Protein AF-A0A8G2EWI9-F1 (afdb_monomer_lite)

Secondary structure (DSSP, 8-state):
---HHHHTSSSPPP-SHHHHHHHHHHHHHHHHHS-EEEEE-TTHHHHHHHTSS-SS--S-B-TTTSBEEEEEEEE-TTS-EEEEEEEEEEE-TTS-HHHHHHHTT-B-TTS-EEEE-HHHHHHHTT--SEEEEEPPPEE--HHHH-TTS-SHHHHHHHHHHHHHHHHHHHHH---SEEEEEEEHHHHHHHHHHH--SEEEEEEEEE-TT-SSPEEEEEEEE-HHHHHHHHHHHH-

Sequence (235 aa):
MTSRLYSQADGEEPRGIEARFLEHIEREGLREFGVVPSLTNDRQRLKELHGGSPGFPGWLPTAEGGAAGFWVDWRDDSGRTRATGGALLYSTAPADLCEFVNDAHGMDAAGHEIRLEGDAAREAARIRGPVVFSGNLAVFDPADRGKDGSGLSKWLLPITPLMNKALANGLWGEPAAYVTILRDVQVDHLQPHYRLPTLAAGVRWQVPGQQDPVLGHLGVQSPDHLRQALTAALC

pLDDT: mean 79.37, std 14.1, range [32.66, 95.62]

Structure (mmCIF, N/CA/C/O backbone):
data_AF-A0A8G2EWI9-F1
#
_entry.id   AF-A0A8G2EWI9-F1
#
loop_
_atom_site.group_PDB
_atom_site.id
_atom_site.type_symbol
_atom_site.label_atom_id
_atom_site.label_alt_id
_atom_site.label_comp_id
_atom_site.label_asym_id
_atom_site.label_entity_id
_atom_site.label_seq_id
_atom_site.pdbx_PDB_ins_code
_atom_site.Cartn_x
_atom_site.Cartn_y
_atom_site.Cartn_z
_atom_site.occupancy
_atom_site.B_iso_or_equiv
_atom_site.auth_seq_id
_atom_site.auth_comp_id
_atom_site.auth_asym_id
_atom_site.auth_atom_id
_atom_site.pdbx_PDB_model_num
ATOM 1 N N . MET A 1 1 ? -15.154 -12.085 15.786 1.00 50.00 1 MET A N 1
ATOM 2 C CA . MET A 1 1 ? -16.226 -11.196 15.279 1.00 50.00 1 MET A CA 1
ATOM 3 C C . MET A 1 1 ? -15.743 -10.817 13.906 1.00 50.00 1 MET A C 1
ATOM 5 O O . MET A 1 1 ? -14.675 -10.236 13.874 1.00 50.00 1 MET A O 1
ATOM 9 N N . THR A 1 2 ? -16.451 -11.165 12.833 1.00 59.31 2 THR A N 1
ATOM 10 C CA . THR A 1 2 ? -15.980 -10.938 11.457 1.00 59.31 2 THR A CA 1
ATOM 11 C C . THR A 1 2 ? -15.539 -9.485 11.244 1.00 59.31 2 THR A C 1
ATOM 13 O O . THR A 1 2 ? -16.246 -8.568 11.670 1.00 59.31 2 THR A O 1
ATOM 16 N N . SER A 1 3 ? -14.371 -9.282 10.622 1.00 65.75 3 SER A N 1
ATOM 17 C CA . SER A 1 3 ? -13.816 -7.947 10.352 1.00 65.75 3 SER A CA 1
ATOM 18 C C . SER A 1 3 ? -14.750 -7.125 9.454 1.00 65.75 3 SER A C 1
ATOM 20 O O . SER A 1 3 ? -15.273 -7.611 8.445 1.00 65.75 3 SER A O 1
ATOM 22 N N . ARG A 1 4 ? -14.955 -5.855 9.827 1.00 71.06 4 ARG A N 1
ATOM 23 C CA . ARG A 1 4 ? -15.807 -4.910 9.088 1.00 71.06 4 ARG A CA 1
ATOM 24 C C . ARG A 1 4 ? -15.265 -4.634 7.696 1.00 71.06 4 ARG A C 1
ATOM 26 O O . ARG A 1 4 ? -16.064 -4.496 6.772 1.00 71.06 4 ARG A O 1
ATOM 33 N N . LEU A 1 5 ? -13.942 -4.600 7.543 1.00 73.56 5 LEU A N 1
ATOM 34 C CA . LEU A 1 5 ? -13.300 -4.377 6.249 1.00 73.56 5 LEU A CA 1
ATOM 35 C C . LEU A 1 5 ? -13.701 -5.430 5.216 1.00 73.56 5 LEU A C 1
ATOM 37 O O . LEU A 1 5 ? -13.929 -5.070 4.069 1.00 73.56 5 LEU A O 1
ATOM 41 N N . TYR A 1 6 ? -13.866 -6.694 5.614 1.00 69.19 6 TYR A N 1
ATOM 42 C CA . TYR A 1 6 ? -14.288 -7.746 4.685 1.00 69.19 6 TYR A CA 1
ATOM 43 C C . TYR A 1 6 ? -15.784 -7.750 4.415 1.00 69.19 6 TYR A C 1
ATOM 45 O O . TYR A 1 6 ? -16.185 -7.935 3.275 1.00 69.19 6 TYR A O 1
ATOM 53 N N . SER A 1 7 ? -16.613 -7.458 5.421 1.00 65.06 7 SER A N 1
ATOM 54 C CA . SER A 1 7 ? -18.068 -7.357 5.212 1.00 65.06 7 SER A CA 1
ATOM 55 C C . SER A 1 7 ? -18.472 -6.267 4.207 1.00 65.06 7 SER A C 1
ATOM 57 O O . SER A 1 7 ? -19.586 -6.275 3.695 1.00 65.06 7 SER A O 1
ATOM 59 N N . GLN A 1 8 ? -17.575 -5.310 3.959 1.00 63.59 8 GLN A N 1
ATOM 60 C CA . GLN A 1 8 ? -17.764 -4.186 3.042 1.00 63.59 8 GLN A CA 1
ATOM 61 C C . GLN A 1 8 ? -17.170 -4.435 1.652 1.00 63.59 8 GLN A C 1
ATOM 63 O O . GLN A 1 8 ? -17.270 -3.570 0.784 1.00 63.59 8 GLN A O 1
ATOM 68 N N . ALA A 1 9 ? -16.503 -5.567 1.457 1.00 58.91 9 ALA A N 1
ATOM 69 C CA . ALA A 1 9 ? -15.759 -5.876 0.256 1.00 58.91 9 ALA A CA 1
ATOM 70 C C . ALA A 1 9 ? -16.527 -6.943 -0.537 1.00 58.91 9 ALA A C 1
ATOM 72 O O . ALA A 1 9 ? -16.826 -8.000 0.005 1.00 58.91 9 ALA A O 1
ATOM 73 N N . ASP A 1 10 ? -16.843 -6.688 -1.811 1.00 54.16 10 ASP A N 1
ATOM 74 C CA . ASP A 1 10 ? -17.646 -7.584 -2.672 1.00 54.16 10 ASP A CA 1
ATOM 75 C C . ASP A 1 10 ? -16.908 -8.892 -3.091 1.00 54.16 10 ASP A C 1
ATOM 77 O O . ASP A 1 10 ? -17.135 -9.424 -4.178 1.00 54.16 10 ASP A O 1
ATOM 81 N N . GLY A 1 11 ? -15.991 -9.408 -2.263 1.00 57.81 11 GLY A N 1
ATOM 82 C CA . GLY A 1 11 ? -15.160 -10.595 -2.518 1.00 57.81 11 GLY A CA 1
ATOM 83 C C . GLY A 1 11 ? -15.490 -11.794 -1.621 1.00 57.81 11 GLY A C 1
ATOM 84 O O . GLY A 1 11 ? -16.308 -11.702 -0.705 1.00 57.81 11 GLY A O 1
ATOM 85 N N . GLU A 1 12 ? -14.843 -12.940 -1.868 1.00 55.41 12 GLU A N 1
ATOM 86 C CA . GLU A 1 12 ? -14.897 -14.063 -0.924 1.00 55.41 12 GLU A CA 1
ATOM 87 C C . GLU A 1 12 ? -14.280 -13.635 0.415 1.00 55.41 12 GLU A C 1
ATOM 89 O O . GLU A 1 12 ? -13.174 -13.101 0.453 1.00 55.41 12 GLU A O 1
ATOM 94 N N . GLU A 1 13 ? -14.984 -13.869 1.528 1.00 58.69 13 GLU A N 1
ATOM 95 C CA . GLU A 1 13 ? -14.432 -13.576 2.851 1.00 58.69 13 GLU A CA 1
ATOM 96 C C . GLU A 1 13 ? -13.141 -14.387 3.063 1.00 58.69 13 GLU A C 1
ATOM 98 O O . GLU A 1 13 ? -13.194 -15.627 3.073 1.00 58.69 13 GLU A O 1
ATOM 103 N N . PRO A 1 14 ? -11.981 -13.744 3.285 1.00 59.59 14 PRO A N 1
ATOM 104 C CA . PRO A 1 14 ? -10.775 -14.486 3.593 1.00 59.59 14 PRO A CA 1
ATOM 105 C C . PRO A 1 14 ? -10.944 -15.225 4.911 1.00 59.59 14 PRO A C 1
ATOM 107 O O . PRO A 1 14 ? -11.448 -14.707 5.909 1.00 59.59 14 PRO A O 1
ATOM 110 N N . ARG A 1 15 ? -10.470 -16.466 4.921 1.00 66.38 15 ARG A N 1
ATOM 111 C CA . ARG A 1 15 ? -10.432 -17.326 6.101 1.00 66.38 15 ARG A CA 1
ATOM 112 C C . ARG A 1 15 ? -8.977 -17.514 6.498 1.00 66.38 15 ARG A C 1
ATOM 114 O O . ARG A 1 15 ? -8.143 -17.771 5.642 1.00 66.38 15 ARG A O 1
ATOM 121 N N . GLY A 1 16 ? -8.677 -17.450 7.793 1.00 83.44 16 GLY A N 1
ATOM 122 C CA . GLY A 1 16 ? -7.331 -17.740 8.295 1.00 83.44 16 GLY A CA 1
ATOM 123 C C . GLY A 1 16 ? -6.636 -16.543 8.936 1.00 83.44 16 GLY A C 1
ATOM 124 O O . GLY A 1 16 ? -7.235 -15.832 9.747 1.00 83.44 16 GLY A O 1
ATOM 125 N N . ILE A 1 17 ? -5.339 -16.386 8.671 1.00 87.75 17 ILE A N 1
ATOM 126 C CA . ILE A 1 17 ? -4.471 -15.472 9.426 1.00 87.75 17 ILE A CA 1
ATOM 127 C C . ILE A 1 17 ? -4.729 -14.002 9.071 1.00 87.75 17 ILE A C 1
ATOM 129 O O . ILE A 1 17 ? -4.686 -13.146 9.951 1.00 87.75 17 ILE A O 1
ATOM 133 N N . GLU A 1 18 ? -5.096 -13.725 7.823 1.00 89.12 18 GLU A N 1
ATOM 134 C CA . GLU A 1 18 ? -5.470 -12.414 7.291 1.00 89.12 18 GLU A CA 1
ATOM 135 C C . GLU A 1 18 ? -6.700 -11.862 8.015 1.00 89.12 18 GLU A C 1
ATOM 137 O O . GLU A 1 18 ? -6.690 -10.724 8.483 1.00 89.12 18 GLU A O 1
ATOM 142 N N . ALA A 1 19 ? -7.742 -12.688 8.163 1.00 86.81 19 ALA A N 1
ATOM 143 C CA . ALA A 1 19 ? -8.964 -12.329 8.880 1.0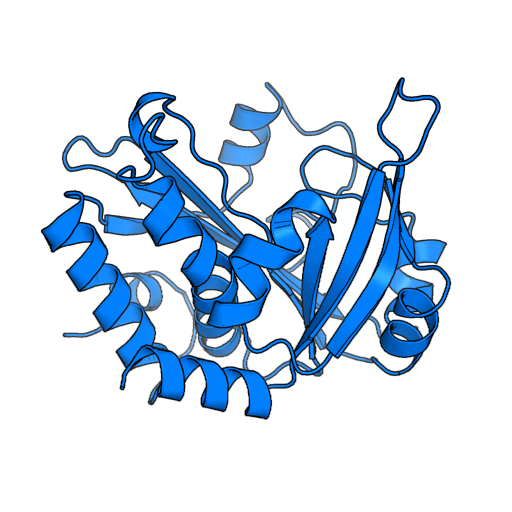0 86.81 19 ALA A CA 1
ATOM 144 C C . ALA A 1 19 ? -8.682 -11.987 10.342 1.00 86.81 19 ALA A C 1
ATOM 146 O O . ALA A 1 19 ? -9.064 -10.924 10.829 1.00 86.81 19 ALA A O 1
ATOM 147 N N . ARG A 1 20 ? -7.928 -12.854 11.026 1.00 89.00 20 ARG A N 1
ATOM 148 C CA . ARG A 1 20 ? -7.534 -12.642 12.425 1.00 89.00 20 ARG A CA 1
ATOM 149 C C . ARG A 1 20 ? -6.699 -11.376 12.605 1.00 89.00 20 ARG A C 1
ATOM 151 O O . ARG A 1 20 ? -6.851 -10.695 13.617 1.00 89.00 20 ARG A O 1
ATOM 158 N N . PHE A 1 21 ? -5.831 -11.070 11.643 1.00 90.56 21 PHE A N 1
ATOM 159 C CA . PHE A 1 21 ? -5.002 -9.871 11.666 1.00 90.56 21 PHE A CA 1
ATOM 160 C C . PHE A 1 21 ? -5.834 -8.599 11.494 1.00 90.56 21 PHE A C 1
ATOM 162 O O . PHE A 1 21 ? -5.684 -7.674 12.291 1.00 90.56 21 PHE A O 1
ATOM 169 N N . LEU A 1 22 ? -6.764 -8.563 10.532 1.00 91.00 22 LEU A N 1
ATOM 170 C CA . LEU A 1 22 ? -7.641 -7.399 10.366 1.00 91.00 22 LEU A CA 1
ATOM 171 C C . LEU A 1 22 ? -8.579 -7.206 11.564 1.00 91.00 22 LEU A C 1
ATOM 173 O O . LEU A 1 22 ? -8.711 -6.085 12.048 1.00 91.00 22 LEU A O 1
ATOM 177 N N . GLU A 1 23 ? -9.156 -8.281 12.110 1.00 90.62 23 GLU A N 1
ATOM 178 C CA . GLU A 1 23 ? -9.965 -8.211 13.340 1.00 90.62 23 GLU A CA 1
ATOM 179 C C . GLU A 1 23 ? -9.162 -7.671 14.533 1.00 90.62 23 GLU A C 1
ATOM 181 O O . GLU A 1 23 ? -9.685 -6.921 15.362 1.00 90.62 23 GLU A O 1
ATOM 186 N N . HIS A 1 24 ? -7.888 -8.060 14.644 1.00 90.81 24 HIS A N 1
ATOM 187 C CA . HIS A 1 24 ? -6.991 -7.537 15.669 1.00 90.81 24 HIS A CA 1
ATOM 188 C C . HIS A 1 24 ? -6.789 -6.028 15.491 1.00 90.81 24 HIS A C 1
ATOM 190 O O . HIS A 1 24 ? -7.042 -5.274 16.427 1.00 90.81 24 HIS A O 1
ATOM 196 N N . ILE A 1 25 ? -6.417 -5.583 14.290 1.00 91.38 25 ILE A N 1
ATOM 197 C CA . ILE A 1 25 ? -6.175 -4.167 13.988 1.00 91.38 25 ILE A CA 1
ATOM 198 C C . ILE A 1 25 ? -7.429 -3.307 14.202 1.00 91.38 25 ILE A C 1
ATOM 200 O O . ILE A 1 25 ? -7.339 -2.237 14.802 1.00 91.38 25 ILE A O 1
ATOM 204 N N . GLU A 1 26 ? -8.602 -3.776 13.771 1.00 92.00 26 GLU A N 1
ATOM 205 C CA . GLU A 1 26 ? -9.883 -3.093 13.995 1.00 92.00 26 GLU A CA 1
ATOM 206 C C . GLU A 1 26 ? -10.165 -2.880 15.484 1.00 92.00 26 GLU A C 1
ATOM 208 O O . GLU A 1 26 ? -10.538 -1.783 15.908 1.00 92.00 26 GLU A O 1
ATOM 213 N N . ARG A 1 27 ? -9.960 -3.924 16.293 1.00 91.56 27 ARG A N 1
ATOM 214 C CA . ARG A 1 27 ? -10.185 -3.866 17.739 1.00 91.56 27 ARG A CA 1
ATOM 215 C C . ARG A 1 27 ? -9.203 -2.925 18.432 1.00 91.56 27 ARG A C 1
ATOM 217 O O . ARG A 1 27 ? -9.622 -2.162 19.298 1.00 91.56 27 ARG A O 1
ATOM 224 N N . GLU A 1 28 ? -7.923 -2.989 18.079 1.00 90.81 28 GLU A N 1
ATOM 225 C CA . GLU A 1 28 ? -6.889 -2.126 18.661 1.00 90.81 28 GLU A CA 1
ATOM 226 C C . GLU A 1 28 ? -7.111 -0.658 18.271 1.00 90.81 28 GLU A C 1
ATOM 228 O O . GLU A 1 28 ? -7.069 0.210 19.138 1.00 90.81 28 GLU A O 1
ATOM 233 N N . GLY A 1 29 ? -7.446 -0.374 17.008 1.00 89.75 29 GLY A N 1
ATOM 234 C CA . GLY A 1 29 ? -7.737 0.989 16.548 1.00 89.75 29 GLY A CA 1
ATOM 235 C C . GLY A 1 29 ? -8.919 1.619 17.271 1.00 89.75 29 GLY A C 1
ATOM 236 O O . GLY A 1 29 ? -8.846 2.774 17.703 1.00 89.75 29 GLY A O 1
ATOM 237 N N . LEU A 1 30 ? -9.979 0.836 17.481 1.00 91.50 30 LEU A N 1
ATOM 238 C CA . LEU A 1 30 ? -11.128 1.284 18.255 1.00 91.50 30 LEU A CA 1
ATOM 239 C C . LEU A 1 30 ? -10.754 1.513 19.724 1.00 91.50 30 LEU A C 1
ATOM 241 O O . LEU A 1 30 ? -11.138 2.533 20.291 1.00 91.50 30 LEU A O 1
ATOM 245 N N . ARG A 1 31 ? -10.006 0.585 20.336 1.00 91.31 31 ARG A N 1
ATOM 246 C CA . ARG A 1 31 ? -9.645 0.644 21.762 1.00 91.31 31 ARG A CA 1
ATOM 247 C C . ARG A 1 31 ? -8.701 1.801 22.085 1.00 91.31 31 ARG A C 1
ATOM 249 O O . ARG A 1 31 ? -8.936 2.504 23.060 1.00 91.31 31 ARG A O 1
ATOM 256 N N . GLU A 1 32 ? -7.641 1.966 21.303 1.00 88.94 32 GLU A N 1
ATOM 257 C CA . GLU A 1 32 ? -6.542 2.891 21.612 1.00 88.94 32 GLU A CA 1
ATOM 258 C C . GLU A 1 32 ? -6.792 4.303 21.074 1.00 88.94 32 GLU A C 1
ATOM 260 O O . GLU A 1 32 ? -6.368 5.286 21.677 1.00 88.94 32 GLU A O 1
ATOM 265 N N . PHE A 1 33 ? -7.491 4.426 19.941 1.00 89.06 33 PHE A N 1
ATOM 266 C CA . PHE A 1 33 ? -7.595 5.698 19.219 1.00 89.06 33 PHE A CA 1
ATOM 267 C C . PHE A 1 33 ? -9.032 6.124 18.912 1.00 89.06 33 PHE A C 1
ATOM 269 O O . PHE A 1 33 ? -9.227 7.217 18.373 1.00 89.06 33 PHE A O 1
ATOM 276 N N . GLY A 1 34 ? -10.028 5.289 19.232 1.00 91.00 34 GLY A N 1
ATOM 277 C CA . GLY A 1 34 ? -11.430 5.557 18.916 1.00 91.00 34 GLY A CA 1
ATOM 278 C C . GLY A 1 34 ? -11.700 5.613 17.413 1.00 91.00 34 GLY A C 1
ATOM 279 O O . GLY A 1 34 ? -12.600 6.333 16.989 1.00 91.00 34 GLY A O 1
ATOM 280 N N . VAL A 1 35 ? -10.899 4.908 16.603 1.00 91.19 35 VAL A N 1
ATOM 281 C CA . VAL A 1 35 ? -11.045 4.896 15.142 1.00 91.19 35 VAL A CA 1
ATOM 282 C C . VAL A 1 35 ? -11.457 3.532 14.617 1.00 91.19 35 VAL A C 1
ATOM 284 O O . VAL A 1 35 ? -11.055 2.495 15.140 1.00 91.19 35 VAL A O 1
ATOM 287 N N . VAL A 1 36 ? -12.227 3.534 13.535 1.00 90.62 36 VAL A N 1
ATOM 288 C CA . VAL A 1 36 ? -12.663 2.324 12.837 1.00 90.62 36 VAL A CA 1
ATOM 289 C C . VAL A 1 36 ? -12.249 2.427 11.370 1.00 90.62 36 VAL A C 1
ATOM 291 O O . VAL A 1 36 ? -12.490 3.469 10.752 1.00 90.62 36 VAL A O 1
ATOM 294 N N . PRO A 1 37 ? -11.628 1.384 10.796 1.00 90.56 37 PRO A N 1
ATOM 295 C CA . PRO A 1 37 ? -11.299 1.379 9.385 1.00 90.56 37 PRO A CA 1
ATOM 296 C C . PRO A 1 37 ? -12.557 1.107 8.546 1.00 90.56 37 PRO A C 1
ATOM 298 O O . PRO A 1 37 ? -13.455 0.364 8.950 1.00 90.56 37 PRO A O 1
ATOM 301 N N . SER A 1 38 ? -12.624 1.712 7.366 1.00 87.31 38 SER A N 1
ATOM 302 C CA . SER A 1 38 ? -13.723 1.542 6.413 1.00 87.31 38 SER A CA 1
ATOM 303 C C . SER A 1 38 ? -13.201 1.537 4.985 1.00 87.31 38 SER A C 1
ATOM 305 O O . SER A 1 38 ? -12.326 2.337 4.647 1.00 87.31 38 SER A O 1
ATOM 307 N N . LEU A 1 39 ? -13.737 0.641 4.155 1.00 83.12 39 LEU A N 1
ATOM 308 C CA . LEU A 1 39 ? -13.448 0.640 2.726 1.00 83.12 39 LEU A CA 1
ATOM 309 C C . LEU A 1 39 ? -14.090 1.855 2.054 1.00 83.12 39 LEU A C 1
ATOM 311 O O . LEU A 1 39 ? -15.231 2.222 2.338 1.00 83.12 39 LEU A O 1
ATOM 315 N N . THR A 1 40 ? -13.356 2.463 1.130 1.00 74.00 40 THR A N 1
ATOM 316 C CA . THR A 1 40 ? -13.840 3.572 0.302 1.00 74.00 40 THR A CA 1
ATOM 317 C C . THR A 1 40 ? -13.489 3.335 -1.167 1.00 74.00 40 THR A C 1
ATOM 319 O O . THR A 1 40 ? -12.433 2.786 -1.489 1.00 74.00 40 THR A O 1
ATOM 322 N N . ASN A 1 41 ? -14.414 3.719 -2.054 1.00 62.25 41 ASN A N 1
ATOM 323 C CA . ASN A 1 41 ? -14.301 3.568 -3.502 1.00 62.25 41 ASN A CA 1
ATOM 324 C C . ASN A 1 41 ? -13.923 4.919 -4.136 1.00 62.25 41 ASN A C 1
ATOM 326 O O . ASN A 1 41 ? -14.610 5.929 -3.964 1.00 62.25 41 ASN A O 1
ATOM 330 N N . ASP A 1 42 ? -12.793 4.965 -4.835 1.00 60.72 42 ASP A N 1
ATOM 331 C CA . ASP A 1 42 ? -11.923 6.140 -4.762 1.00 60.72 42 ASP A CA 1
ATOM 332 C C . ASP A 1 42 ? -11.800 6.919 -6.068 1.00 60.72 42 ASP A C 1
ATOM 334 O O . ASP A 1 42 ? -10.738 7.058 -6.659 1.00 60.72 42 ASP A O 1
ATOM 338 N N . ARG A 1 43 ? -12.920 7.500 -6.506 1.00 53.12 43 ARG A N 1
ATOM 339 C CA . ARG A 1 43 ? -12.901 8.623 -7.464 1.00 53.12 43 ARG A CA 1
ATOM 340 C C . ARG A 1 43 ? -13.124 9.966 -6.778 1.00 53.12 43 ARG A C 1
ATOM 342 O O . ARG A 1 43 ? -12.664 10.997 -7.263 1.00 53.12 43 ARG A O 1
ATOM 349 N N . GLN A 1 44 ? -13.856 9.969 -5.668 1.00 58.44 44 GLN A N 1
ATOM 350 C CA . GLN A 1 44 ? -14.211 11.187 -4.948 1.00 58.44 44 GLN A CA 1
ATOM 351 C C . GLN A 1 44 ? -13.051 11.695 -4.086 1.00 58.44 44 GLN A C 1
ATOM 353 O O . GLN A 1 44 ? -12.753 12.884 -4.129 1.00 58.44 44 GLN A O 1
ATOM 358 N N . ARG A 1 45 ? -12.320 10.808 -3.403 1.00 61.31 45 ARG A N 1
ATOM 359 C CA . ARG A 1 45 ? -11.154 11.192 -2.596 1.00 61.31 45 ARG A CA 1
ATOM 360 C C . ARG A 1 45 ? -9.995 11.709 -3.436 1.00 61.31 45 ARG A C 1
ATOM 362 O O . ARG A 1 45 ? -9.360 12.675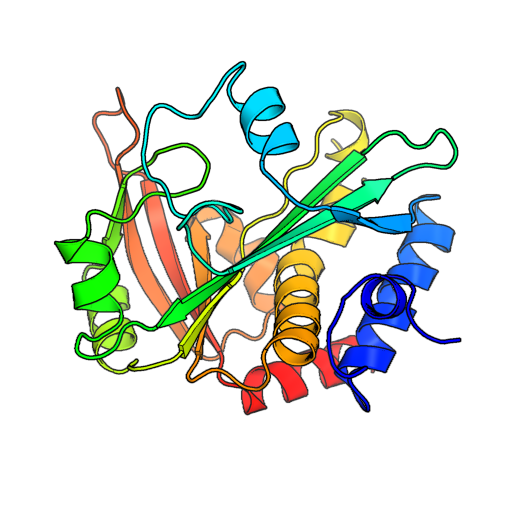 -3.041 1.00 61.31 45 ARG A O 1
ATOM 369 N N . LEU A 1 46 ? -9.765 11.135 -4.620 1.00 56.25 46 LEU A N 1
ATOM 370 C CA . LEU A 1 46 ? -8.806 11.679 -5.587 1.00 56.25 46 LEU A CA 1
ATOM 371 C C . LEU A 1 46 ? -9.165 13.116 -5.965 1.00 56.25 46 LEU A C 1
ATOM 373 O O . LEU A 1 46 ? -8.301 13.988 -5.983 1.00 56.25 46 LEU A O 1
ATOM 377 N N . LYS A 1 47 ? -10.454 13.386 -6.195 1.00 60.47 47 LYS A N 1
ATOM 378 C CA . LYS A 1 47 ? -10.929 14.748 -6.452 1.00 60.47 47 LYS A CA 1
ATOM 379 C C . LYS A 1 47 ? -10.742 15.667 -5.251 1.00 60.47 47 LYS A C 1
ATOM 381 O O . LYS A 1 47 ? -10.381 16.822 -5.436 1.00 60.47 47 LYS A O 1
ATOM 386 N N . GLU A 1 48 ? -10.957 15.169 -4.039 1.00 62.81 48 GLU A N 1
ATOM 387 C CA . GLU A 1 48 ? -10.737 15.931 -2.805 1.00 62.81 48 GLU A CA 1
ATOM 388 C C . GLU A 1 48 ? -9.247 16.233 -2.569 1.00 62.81 48 GLU A C 1
ATOM 390 O O . GLU A 1 48 ? -8.903 17.373 -2.267 1.00 62.81 48 GLU A O 1
ATOM 395 N N . LEU A 1 49 ? -8.357 15.252 -2.757 1.00 59.03 49 LEU A N 1
ATOM 396 C CA . LEU A 1 49 ? -6.906 15.396 -2.583 1.00 59.03 49 LEU A CA 1
ATOM 397 C C . LEU A 1 49 ? -6.280 16.332 -3.621 1.00 59.03 49 LEU A C 1
ATOM 399 O O . LEU A 1 49 ? -5.373 17.092 -3.286 1.00 59.03 49 LEU A O 1
ATOM 403 N N . HIS A 1 50 ? -6.764 16.297 -4.863 1.00 53.88 50 HIS A N 1
ATOM 404 C CA . HIS A 1 50 ? -6.216 17.097 -5.962 1.00 53.88 50 HIS A CA 1
ATOM 405 C C . HIS A 1 50 ? -7.017 18.371 -6.269 1.00 53.88 50 HIS A C 1
ATOM 407 O O . HIS A 1 50 ? -6.662 19.103 -7.191 1.00 53.88 50 HIS A O 1
ATOM 413 N N . GLY A 1 51 ? -8.096 18.656 -5.530 1.00 61.78 51 GLY A N 1
ATOM 414 C CA . GLY A 1 51 ? -8.988 19.787 -5.819 1.00 61.78 51 GLY A CA 1
ATOM 415 C C . GLY A 1 51 ? -9.692 19.689 -7.183 1.00 61.78 51 GLY A C 1
ATOM 416 O O . GLY A 1 51 ? -10.080 20.706 -7.754 1.00 61.78 51 GLY A O 1
ATOM 417 N N . GLY A 1 52 ? -9.829 18.477 -7.730 1.00 64.81 52 GLY A N 1
ATOM 418 C CA . GLY A 1 52 ? -10.324 18.194 -9.078 1.00 64.81 52 GLY A CA 1
ATOM 419 C C . GLY A 1 52 ? -9.859 16.827 -9.588 1.00 64.81 52 GLY A C 1
ATOM 420 O O . GLY A 1 52 ? -9.128 16.118 -8.905 1.00 64.81 52 GLY A O 1
ATOM 421 N N . SER A 1 53 ? -10.288 16.423 -10.789 1.00 57.84 53 SER A N 1
ATOM 422 C CA . SER A 1 53 ? -9.771 15.191 -11.403 1.00 57.84 53 SER A CA 1
ATOM 423 C C . SER A 1 53 ? -8.245 15.300 -11.557 1.00 57.84 53 SER A C 1
ATOM 425 O O . SER A 1 53 ? -7.798 16.286 -12.148 1.00 57.84 53 SER A O 1
ATOM 427 N N . PRO A 1 54 ? -7.446 14.341 -11.051 1.00 53.19 54 PRO A N 1
ATOM 428 C CA . PRO A 1 54 ? -5.997 14.396 -11.198 1.00 53.19 54 PRO A CA 1
ATOM 429 C C . PRO A 1 54 ? -5.614 14.497 -12.680 1.00 53.19 54 PRO A C 1
ATOM 431 O O . PRO A 1 54 ? -6.159 13.791 -13.527 1.00 53.19 54 PRO A O 1
ATOM 434 N N . GLY A 1 55 ? -4.690 15.408 -12.995 1.00 49.53 55 GLY A N 1
ATOM 435 C CA . GLY A 1 55 ? -4.233 15.692 -14.362 1.00 49.53 55 GLY A CA 1
ATOM 436 C C . GLY A 1 55 ? -3.261 14.656 -14.932 1.00 49.53 55 GLY A C 1
ATOM 437 O O . GLY A 1 55 ? -2.592 14.929 -15.923 1.00 49.53 55 GLY A O 1
ATOM 438 N N . PHE A 1 56 ? -3.145 13.495 -14.293 1.00 51.00 56 PHE A N 1
ATOM 439 C CA . PHE A 1 56 ? -2.250 12.421 -14.687 1.00 51.00 56 PHE A CA 1
ATOM 440 C C . PHE A 1 56 ? -2.999 11.084 -14.599 1.00 51.00 56 PHE A C 1
ATOM 442 O O . PHE A 1 56 ? -3.807 10.897 -13.685 1.00 51.00 56 PHE A O 1
ATOM 449 N N . PRO A 1 57 ? -2.743 10.136 -15.518 1.00 45.97 57 PRO A N 1
ATOM 450 C CA . PRO A 1 57 ? -3.369 8.812 -15.533 1.00 45.97 57 PRO A CA 1
ATOM 451 C C . PRO A 1 57 ? -2.770 7.890 -14.457 1.00 45.97 57 PRO A C 1
ATOM 453 O O . PRO A 1 57 ? -2.618 6.697 -14.688 1.00 45.97 57 PRO A O 1
ATOM 456 N N . GLY A 1 58 ? -2.354 8.463 -13.322 1.00 46.50 58 GLY A N 1
ATOM 457 C CA . GLY A 1 58 ? -1.510 7.824 -12.321 1.00 46.50 58 GLY A CA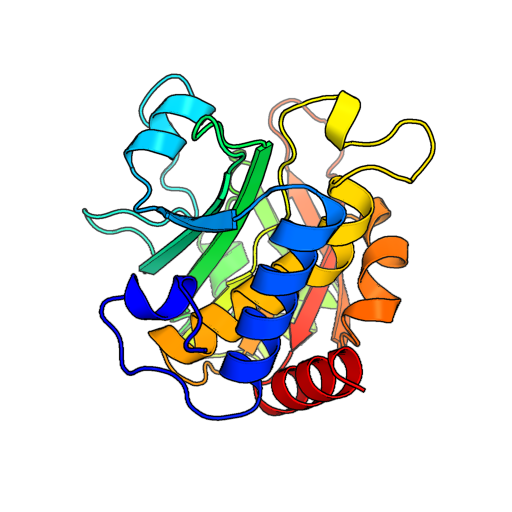 1
ATOM 458 C C . GLY A 1 58 ? -2.069 6.515 -11.806 1.00 46.50 58 GLY A C 1
ATOM 459 O O . GLY A 1 58 ? -3.229 6.172 -12.023 1.00 46.50 58 GLY A O 1
ATOM 460 N N . TRP A 1 59 ? -1.207 5.814 -11.078 1.00 52.94 59 TRP A N 1
ATOM 461 C CA . TRP A 1 59 ? -1.449 4.523 -10.462 1.00 52.94 59 TRP A CA 1
ATOM 462 C C . TRP A 1 59 ? -2.520 4.660 -9.388 1.00 52.94 59 TRP A C 1
ATOM 464 O O . TRP A 1 59 ? -2.226 4.750 -8.202 1.00 52.94 59 TRP A O 1
ATOM 474 N N . LEU A 1 60 ? -3.764 4.776 -9.824 1.00 50.41 60 LEU A N 1
ATOM 475 C CA . LEU A 1 60 ? -4.909 5.158 -9.027 1.00 50.41 60 LEU A CA 1
ATOM 476 C C . LEU A 1 60 ? -6.033 4.171 -9.339 1.00 50.41 60 LEU A C 1
ATOM 478 O O . LEU A 1 60 ? -6.225 3.801 -10.506 1.00 50.41 60 LEU A O 1
ATOM 482 N N . PRO A 1 61 ? -6.791 3.736 -8.324 1.00 46.16 61 PRO A N 1
ATOM 483 C CA . PRO A 1 61 ? -7.942 2.900 -8.572 1.00 46.16 61 PRO A CA 1
ATOM 484 C C . PRO A 1 61 ? -9.018 3.750 -9.231 1.00 46.16 61 PRO A C 1
ATOM 486 O O . PRO A 1 61 ? -9.391 4.790 -8.695 1.00 46.16 61 PRO A O 1
ATOM 489 N N . THR A 1 62 ? -9.512 3.362 -10.409 1.00 42.28 62 THR A N 1
ATOM 490 C CA . THR A 1 62 ? -10.619 4.104 -11.028 1.00 42.28 62 THR A CA 1
ATOM 491 C C . THR A 1 62 ? -11.710 3.178 -11.542 1.00 42.28 62 THR A C 1
ATOM 493 O O . THR A 1 62 ? -11.446 2.137 -12.136 1.00 42.28 62 THR A O 1
ATOM 496 N N . ALA A 1 63 ? -12.957 3.614 -11.356 1.00 32.66 63 ALA A N 1
ATOM 497 C CA . ALA A 1 63 ? -14.163 2.940 -11.830 1.00 32.66 63 ALA A CA 1
ATOM 498 C C . ALA A 1 63 ? -14.319 2.921 -13.370 1.00 32.66 63 ALA A C 1
ATOM 500 O O . ALA A 1 63 ? -15.266 2.328 -13.871 1.00 32.66 63 ALA A O 1
ATOM 501 N N . GLU A 1 64 ? -13.430 3.582 -14.125 1.00 32.72 64 GLU A N 1
ATOM 502 C CA . GLU A 1 64 ? -13.560 3.793 -15.579 1.00 32.72 64 GLU A CA 1
ATOM 503 C C . GLU A 1 64 ? -12.307 3.380 -16.382 1.00 32.72 64 GLU A C 1
ATOM 505 O O . GLU A 1 64 ? -12.145 3.807 -17.522 1.00 32.72 64 GLU A O 1
ATOM 510 N N . GLY A 1 65 ? -11.435 2.528 -15.823 1.00 38.38 65 GLY A N 1
ATOM 511 C CA . GLY A 1 65 ? -10.313 1.924 -16.569 1.00 38.38 65 GLY A CA 1
ATOM 512 C C . GLY A 1 65 ? -8.919 2.084 -15.953 1.00 38.38 65 GLY A C 1
ATOM 513 O O . GLY A 1 65 ? -7.928 1.961 -16.666 1.00 38.38 65 GLY A O 1
ATOM 514 N N . GLY A 1 66 ? -8.830 2.381 -14.653 1.00 54.19 66 GLY A N 1
ATOM 515 C CA . GLY A 1 66 ? -7.583 2.351 -13.882 1.00 54.19 66 GLY A CA 1
ATOM 516 C C . GLY A 1 66 ? -7.291 0.961 -13.314 1.00 54.19 66 GLY A C 1
ATOM 517 O O . GLY A 1 66 ? -8.007 -0.002 -13.584 1.00 54.19 66 GLY A O 1
ATOM 518 N N . ALA A 1 67 ? -6.248 0.862 -12.494 1.00 65.44 67 ALA A N 1
ATOM 519 C CA . ALA A 1 67 ? -5.934 -0.367 -11.769 1.00 65.44 67 ALA A CA 1
ATOM 520 C C . ALA A 1 67 ? -7.080 -0.761 -10.831 1.00 65.44 67 ALA A C 1
ATOM 522 O O . ALA A 1 67 ? -7.748 0.109 -10.272 1.00 65.44 67 ALA A O 1
ATOM 523 N N . ALA A 1 68 ? -7.296 -2.056 -10.600 1.00 76.12 68 ALA A N 1
ATOM 524 C CA . ALA A 1 68 ? -8.170 -2.459 -9.503 1.00 76.12 68 ALA A CA 1
ATOM 525 C C . ALA A 1 68 ? -7.507 -2.040 -8.181 1.00 76.12 68 ALA A C 1
ATOM 527 O O . ALA A 1 68 ? -6.300 -2.193 -8.022 1.00 76.12 68 ALA A O 1
ATOM 528 N N . GLY A 1 69 ? -8.253 -1.484 -7.232 1.00 80.19 69 GLY A N 1
ATOM 529 C CA . GLY A 1 69 ? -7.669 -1.055 -5.966 1.00 80.19 69 GLY A CA 1
ATOM 530 C C . GLY A 1 69 ? -8.695 -0.601 -4.949 1.00 80.19 69 GLY A C 1
ATOM 531 O O . GLY A 1 69 ? -9.884 -0.511 -5.250 1.00 80.19 69 GLY A O 1
ATOM 532 N N . PHE A 1 70 ? -8.224 -0.320 -3.741 1.00 81.19 70 PHE A N 1
ATOM 533 C CA . PHE A 1 70 ? -9.055 0.142 -2.635 1.00 81.19 70 PHE A CA 1
ATOM 534 C C . PHE A 1 70 ? -8.296 1.118 -1.741 1.00 81.19 70 PHE A C 1
ATOM 536 O O . PHE A 1 70 ? -7.060 1.138 -1.712 1.00 81.19 70 PHE A O 1
ATOM 543 N N . TRP A 1 71 ? -9.065 1.851 -0.939 1.00 83.50 71 TRP A N 1
ATOM 544 C CA . TRP A 1 71 ? -8.562 2.634 0.181 1.00 83.50 71 TRP A CA 1
ATOM 545 C C . TRP A 1 71 ? -9.265 2.241 1.473 1.00 83.50 71 TRP A C 1
ATOM 547 O O . TRP A 1 71 ? -10.415 1.798 1.471 1.00 83.50 71 TRP A O 1
ATOM 557 N N . VAL A 1 72 ? -8.545 2.422 2.573 1.00 87.31 72 VAL A N 1
ATOM 558 C CA . VAL A 1 72 ? -8.994 2.194 3.939 1.00 87.31 72 VAL A CA 1
ATOM 559 C C . VAL A 1 72 ? -8.900 3.509 4.692 1.00 87.31 72 VAL A C 1
ATOM 561 O O . VAL A 1 72 ? -7.807 3.987 5.000 1.00 87.31 72 VAL A O 1
ATOM 564 N N . ASP A 1 73 ? -10.058 4.071 5.013 1.00 88.31 73 ASP A N 1
ATOM 565 C CA . ASP A 1 73 ? -10.183 5.267 5.835 1.00 88.31 73 ASP A CA 1
ATOM 566 C C . ASP A 1 73 ? -10.333 4.894 7.306 1.00 88.31 73 ASP A C 1
ATOM 568 O O . ASP A 1 73 ? -11.262 4.178 7.681 1.00 88.31 73 ASP A O 1
ATOM 572 N N . TRP A 1 74 ? -9.474 5.463 8.146 1.00 90.88 74 TRP A N 1
ATOM 573 C CA . TRP A 1 74 ? -9.548 5.386 9.601 1.00 90.88 74 TRP A CA 1
ATOM 574 C C . TRP A 1 74 ? -10.376 6.547 10.141 1.00 90.88 74 TRP A C 1
ATOM 576 O O . TRP A 1 74 ? -9.906 7.689 10.151 1.00 90.88 74 TRP A O 1
ATOM 586 N N . ARG A 1 75 ? -11.614 6.268 10.560 1.00 90.19 75 ARG A N 1
ATOM 587 C CA . ARG A 1 75 ? -12.606 7.289 10.933 1.00 90.19 75 ARG A CA 1
ATOM 588 C C . ARG A 1 75 ? -12.878 7.312 12.427 1.00 90.19 75 ARG A C 1
ATOM 590 O O . ARG A 1 75 ? -12.975 6.247 13.028 1.00 90.19 75 ARG A O 1
ATOM 597 N N . ASP A 1 76 ? -13.004 8.504 13.004 1.00 89.88 76 ASP A N 1
ATOM 598 C CA . ASP A 1 76 ? -13.473 8.677 14.385 1.00 89.88 76 ASP A CA 1
ATOM 599 C C . ASP A 1 76 ? -15.003 8.521 14.508 1.00 89.88 76 ASP A C 1
ATOM 601 O O . ASP A 1 76 ? -15.707 8.278 13.523 1.00 89.88 76 ASP A O 1
ATOM 605 N N . ASP A 1 77 ? -15.522 8.634 15.731 1.00 89.81 77 ASP A N 1
ATOM 606 C CA . ASP A 1 77 ? -16.947 8.493 16.065 1.00 89.81 77 ASP A CA 1
ATOM 607 C C . ASP A 1 77 ? -17.853 9.543 15.399 1.00 89.81 77 ASP A C 1
ATOM 609 O O . ASP A 1 77 ? -19.036 9.286 15.172 1.00 89.81 77 ASP A O 1
ATOM 613 N N . SER A 1 78 ? -17.291 10.692 15.016 1.00 88.75 78 SER A N 1
ATOM 614 C CA . SER A 1 78 ? -17.974 11.727 14.233 1.00 88.75 78 SER A CA 1
ATOM 615 C C . SER A 1 78 ? -18.049 11.405 12.734 1.00 88.75 78 SER A C 1
ATOM 617 O O . SER A 1 78 ? -18.701 12.122 11.974 1.00 88.75 78 SER A O 1
ATOM 619 N N . GLY A 1 79 ? -17.386 10.329 12.293 1.00 85.38 79 GLY A N 1
ATOM 620 C CA . GLY A 1 79 ? -17.272 9.937 10.889 1.00 85.38 79 GLY A CA 1
ATOM 621 C C . GLY A 1 79 ? -16.155 10.658 10.133 1.00 85.38 79 GLY A C 1
ATOM 622 O O . GLY A 1 79 ? -16.045 10.497 8.915 1.00 85.38 79 GLY A O 1
ATOM 623 N N . ARG A 1 80 ? -15.308 11.433 10.819 1.00 86.31 80 ARG A N 1
ATOM 624 C CA . ARG A 1 80 ? -14.193 12.161 10.204 1.00 86.31 80 ARG A CA 1
ATOM 625 C C . ARG A 1 80 ? -13.012 11.221 9.966 1.00 86.31 80 ARG A C 1
ATOM 627 O O . ARG A 1 80 ? -12.524 10.573 10.889 1.00 86.31 80 ARG A O 1
ATOM 634 N N . THR A 1 81 ? -12.501 11.196 8.735 1.00 87.19 81 THR A N 1
ATOM 635 C CA . THR A 1 81 ? -11.278 10.457 8.386 1.00 87.19 81 THR A CA 1
ATOM 636 C C . THR A 1 81 ? -10.043 11.134 8.985 1.00 87.19 81 THR A C 1
ATOM 638 O O . THR A 1 81 ? -9.719 12.271 8.643 1.00 87.19 81 THR A O 1
ATOM 641 N N . ARG A 1 82 ? -9.321 10.407 9.840 1.00 87.94 82 ARG A N 1
ATOM 642 C CA . ARG A 1 82 ? -8.074 10.839 10.496 1.00 87.94 82 ARG A CA 1
ATOM 643 C C . ARG A 1 82 ? -6.823 10.384 9.751 1.00 87.94 82 ARG A C 1
ATOM 645 O O . ARG A 1 82 ? -5.831 11.114 9.682 1.00 87.94 82 ARG A O 1
ATOM 652 N N . ALA A 1 83 ? -6.894 9.213 9.127 1.00 88.56 83 ALA A N 1
ATOM 653 C CA . ALA A 1 83 ? -5.828 8.671 8.299 1.00 88.56 83 ALA A CA 1
ATOM 654 C C . ALA A 1 83 ? -6.379 7.803 7.164 1.00 88.56 83 ALA A C 1
ATOM 656 O O . ALA A 1 83 ? -7.517 7.339 7.233 1.00 88.56 83 ALA A O 1
ATOM 657 N N . THR A 1 84 ? -5.572 7.578 6.131 1.00 86.56 84 THR A N 1
ATOM 658 C CA . THR A 1 84 ? -5.922 6.694 5.016 1.00 86.56 84 THR A CA 1
ATOM 659 C C . THR A 1 84 ? -4.698 5.963 4.466 1.00 86.56 84 THR A C 1
ATOM 661 O O . THR A 1 84 ? -3.564 6.428 4.603 1.00 86.56 84 THR A O 1
ATOM 664 N N . GLY A 1 85 ? -4.929 4.815 3.845 1.00 85.44 85 GLY A N 1
ATOM 665 C CA . GLY A 1 85 ? -3.936 4.025 3.120 1.00 85.44 85 GLY A CA 1
ATOM 666 C C . GLY A 1 85 ? -4.640 3.080 2.152 1.00 85.44 85 GLY A C 1
ATOM 667 O O . GLY A 1 85 ? -5.842 2.869 2.271 1.00 85.44 85 GLY A O 1
ATOM 668 N N . GLY A 1 86 ? -3.928 2.523 1.177 1.00 85.75 86 GLY A N 1
ATOM 669 C CA . GLY A 1 86 ? -4.574 1.694 0.160 1.00 85.75 86 GLY A CA 1
ATOM 670 C C . GLY A 1 86 ? -3.621 0.795 -0.605 1.00 85.75 86 GLY A C 1
ATOM 671 O O . GLY A 1 86 ? -2.400 0.849 -0.422 1.00 85.75 86 GLY A O 1
ATOM 672 N N . ALA A 1 87 ? -4.191 -0.041 -1.466 1.00 86.81 87 ALA A N 1
ATOM 673 C CA . ALA A 1 87 ? -3.437 -0.890 -2.376 1.00 86.81 87 ALA A CA 1
ATOM 674 C C . ALA A 1 87 ? -4.080 -0.977 -3.756 1.00 86.81 87 ALA A C 1
ATOM 676 O O . ALA A 1 87 ? -5.276 -0.736 -3.937 1.00 86.81 87 ALA A O 1
ATOM 677 N N . LEU A 1 88 ? -3.244 -1.346 -4.722 1.00 84.50 88 LEU A N 1
ATOM 678 C CA . LEU A 1 88 ? -3.582 -1.446 -6.132 1.00 84.50 88 LEU A CA 1
ATOM 679 C C . LEU A 1 88 ? -3.078 -2.763 -6.701 1.00 84.50 88 LEU A C 1
ATOM 681 O O . LEU A 1 88 ? -1.939 -3.148 -6.452 1.00 84.50 88 LEU A O 1
ATOM 685 N N . LEU A 1 89 ? -3.908 -3.415 -7.498 1.00 85.25 89 LEU A N 1
ATOM 686 C CA . LEU A 1 89 ? -3.605 -4.623 -8.240 1.00 85.25 89 LEU A CA 1
ATOM 687 C C . LEU A 1 89 ? -3.323 -4.286 -9.703 1.00 85.25 89 LEU A C 1
ATOM 689 O O . LEU A 1 89 ? -4.137 -3.662 -10.386 1.00 85.25 89 LEU A O 1
ATOM 693 N N . TYR A 1 90 ? -2.199 -4.793 -10.194 1.00 83.19 90 TYR A N 1
ATOM 694 C CA . TYR A 1 90 ? -1.815 -4.746 -11.601 1.00 83.19 90 TYR A CA 1
ATOM 695 C C . TYR A 1 90 ? -1.480 -6.137 -12.102 1.00 83.19 90 TYR A C 1
ATOM 697 O O . TYR A 1 90 ? -1.073 -6.995 -11.327 1.00 83.19 90 TYR A O 1
ATOM 705 N N . SER A 1 91 ? -1.571 -6.337 -13.412 1.00 85.56 91 SER A N 1
ATOM 706 C CA . SER A 1 91 ? -0.855 -7.418 -14.083 1.00 85.56 91 SER A CA 1
ATOM 707 C C . SER A 1 91 ? 0.312 -6.808 -14.843 1.00 85.56 91 SER A C 1
ATOM 709 O O . SER A 1 91 ? 0.088 -5.993 -15.734 1.00 85.56 91 SER A O 1
ATOM 711 N N . THR A 1 92 ? 1.541 -7.207 -14.517 1.00 83.50 92 THR A N 1
ATOM 712 C CA . THR A 1 92 ? 2.731 -6.761 -15.262 1.00 83.50 92 THR A CA 1
ATOM 713 C C . THR A 1 92 ? 2.907 -7.516 -16.577 1.00 83.50 92 THR A C 1
ATOM 715 O O . THR A 1 92 ? 3.570 -7.024 -17.481 1.00 83.50 92 THR A O 1
ATOM 718 N N . ALA A 1 93 ? 2.279 -8.689 -16.726 1.00 80.25 93 ALA A N 1
ATOM 719 C CA . ALA A 1 93 ? 2.437 -9.530 -17.907 1.00 80.25 93 ALA A CA 1
ATOM 720 C C . ALA A 1 93 ? 1.909 -8.846 -19.192 1.00 80.25 93 ALA A C 1
ATOM 722 O O . ALA A 1 93 ? 0.834 -8.243 -19.160 1.00 80.25 93 ALA A O 1
ATOM 723 N N . PRO A 1 94 ? 2.608 -8.987 -20.338 1.00 87.31 94 PRO A N 1
ATOM 724 C CA . PRO A 1 94 ? 3.746 -9.886 -20.560 1.00 87.31 94 PRO A CA 1
ATOM 725 C C . PRO A 1 94 ? 5.103 -9.350 -20.076 1.00 87.31 94 PRO A C 1
ATOM 727 O O . PRO A 1 94 ? 6.050 -10.133 -20.040 1.00 87.31 94 PRO A O 1
ATOM 730 N N . ALA A 1 95 ? 5.200 -8.074 -19.702 1.00 86.88 95 ALA A N 1
ATOM 731 C CA . ALA A 1 95 ? 6.415 -7.456 -19.177 1.00 86.88 95 ALA A CA 1
ATOM 732 C C . ALA A 1 95 ? 6.768 -7.977 -17.767 1.00 86.88 95 ALA A C 1
ATOM 734 O O . ALA A 1 95 ? 5.955 -8.625 -17.094 1.00 86.88 95 ALA A O 1
ATOM 735 N N . ASP A 1 96 ? 7.996 -7.728 -17.314 1.00 93.06 96 ASP A N 1
ATOM 736 C CA . ASP A 1 96 ? 8.301 -7.790 -15.879 1.00 93.06 96 ASP A CA 1
ATOM 737 C C . ASP A 1 96 ? 7.985 -6.477 -15.159 1.00 93.06 96 ASP A C 1
ATOM 739 O O . ASP A 1 96 ? 7.630 -5.468 -15.766 1.00 93.06 96 ASP A O 1
ATOM 743 N N . LEU A 1 97 ? 8.048 -6.499 -13.828 1.00 91.12 97 LEU A N 1
ATOM 744 C CA . LEU A 1 97 ? 7.759 -5.330 -13.000 1.00 91.12 97 LEU A CA 1
ATOM 745 C C . LEU A 1 97 ? 8.701 -4.153 -13.298 1.00 91.12 97 LEU A C 1
ATOM 747 O O . LEU A 1 97 ? 8.277 -3.005 -13.174 1.00 91.12 97 LEU A O 1
ATOM 751 N N . CYS A 1 98 ? 9.958 -4.417 -13.669 1.00 92.06 98 CYS A N 1
ATOM 752 C CA . CYS A 1 98 ? 10.921 -3.361 -13.965 1.00 92.06 98 CYS A CA 1
ATOM 753 C C . CYS A 1 98 ? 10.536 -2.633 -15.252 1.00 92.06 98 CYS A C 1
ATOM 755 O O . CYS A 1 98 ? 10.413 -1.408 -15.244 1.00 92.06 98 CYS A O 1
ATOM 757 N N . GLU A 1 99 ? 10.302 -3.392 -16.323 1.00 88.12 99 GLU A N 1
ATOM 758 C CA . GLU A 1 99 ? 9.782 -2.893 -17.602 1.00 88.12 99 GLU A CA 1
ATOM 759 C C . GLU A 1 99 ? 8.453 -2.158 -17.388 1.00 88.12 99 GLU A C 1
ATOM 761 O O . GLU A 1 99 ? 8.300 -1.012 -17.795 1.00 88.12 99 GLU A O 1
ATOM 766 N N . PHE A 1 100 ? 7.515 -2.760 -16.650 1.00 86.19 100 PHE A N 1
ATOM 767 C CA . PHE A 1 100 ? 6.205 -2.167 -16.389 1.00 86.19 100 PHE A CA 1
ATOM 768 C C . PHE A 1 100 ? 6.292 -0.800 -15.696 1.00 86.19 100 PHE A C 1
ATOM 770 O O . PHE A 1 100 ? 5.599 0.128 -16.096 1.00 86.19 100 PHE A O 1
ATOM 777 N N . VAL A 1 101 ? 7.144 -0.641 -14.678 1.00 86.44 101 VAL A N 1
ATOM 778 C CA . VAL A 1 101 ? 7.290 0.646 -13.974 1.00 86.44 101 VAL A CA 1
ATOM 779 C C . VAL A 1 101 ? 8.044 1.668 -14.825 1.00 86.44 101 VAL A C 1
ATOM 781 O O . VAL A 1 101 ? 7.612 2.818 -14.926 1.00 86.44 101 VAL A O 1
ATOM 784 N N . ASN A 1 102 ? 9.160 1.270 -15.440 1.00 88.31 102 ASN A N 1
ATOM 785 C CA . ASN A 1 102 ? 10.031 2.199 -16.155 1.00 88.31 102 ASN A CA 1
ATOM 786 C C . ASN A 1 102 ? 9.461 2.605 -17.524 1.00 88.31 102 ASN A C 1
ATOM 788 O O . ASN A 1 102 ? 9.520 3.784 -17.878 1.00 88.31 102 ASN A O 1
ATOM 792 N N . ASP A 1 103 ? 8.895 1.678 -18.291 1.00 82.12 103 ASP A N 1
ATOM 793 C CA . ASP A 1 103 ? 8.415 1.967 -19.647 1.00 82.12 103 ASP A CA 1
ATOM 794 C C . ASP A 1 103 ? 7.047 2.649 -19.624 1.00 82.12 103 ASP A C 1
ATOM 796 O O . ASP A 1 103 ? 6.763 3.503 -20.463 1.00 82.12 103 ASP A O 1
ATOM 800 N N . ALA A 1 104 ? 6.210 2.338 -18.627 1.00 72.31 104 ALA A N 1
ATOM 801 C CA . ALA A 1 104 ? 4.913 2.991 -18.455 1.00 72.31 104 ALA A CA 1
ATOM 802 C C . ALA A 1 104 ? 4.997 4.346 -17.732 1.00 72.31 104 ALA A C 1
ATOM 804 O O . ALA A 1 104 ? 3.953 4.937 -17.457 1.00 72.31 104 ALA A O 1
ATOM 805 N N . HIS A 1 105 ? 6.206 4.835 -17.415 1.00 72.88 105 HIS A N 1
ATOM 806 C CA . HIS A 1 105 ? 6.425 6.074 -16.655 1.00 72.88 105 HIS A CA 1
ATOM 807 C C . HIS A 1 105 ? 5.609 6.098 -15.361 1.00 72.88 105 HIS A C 1
ATOM 809 O O . HIS A 1 105 ? 4.789 6.991 -15.132 1.00 72.88 105 HIS A O 1
ATOM 815 N N . GLY A 1 106 ? 5.773 5.057 -14.542 1.00 71.12 106 GLY A N 1
ATOM 816 C CA . GLY A 1 106 ? 4.892 4.860 -13.407 1.00 71.12 106 GLY A CA 1
ATOM 817 C C . GLY A 1 106 ? 4.915 6.031 -12.427 1.00 71.12 106 GLY A C 1
ATOM 818 O O . GLY A 1 106 ? 5.964 6.609 -12.191 1.00 71.12 106 GLY A O 1
ATOM 819 N N . MET A 1 107 ? 3.764 6.397 -11.862 1.00 74.31 107 MET A N 1
ATOM 820 C CA . MET A 1 107 ? 3.622 7.560 -10.980 1.00 74.31 107 MET A CA 1
ATOM 821 C C . MET A 1 107 ? 3.050 7.164 -9.625 1.00 74.31 107 MET A C 1
ATOM 823 O O . MET A 1 107 ? 2.138 6.344 -9.566 1.00 74.31 107 MET A O 1
ATOM 827 N N . ASP A 1 108 ? 3.527 7.777 -8.542 1.00 72.62 108 ASP A N 1
ATOM 828 C CA . ASP A 1 108 ? 2.858 7.666 -7.244 1.00 72.62 108 ASP A CA 1
ATOM 829 C C . ASP A 1 108 ? 1.547 8.479 -7.204 1.00 72.62 108 ASP A C 1
ATOM 831 O O . ASP A 1 108 ? 1.195 9.212 -8.132 1.00 72.62 108 ASP A O 1
ATOM 835 N N . ALA A 1 109 ? 0.807 8.368 -6.099 1.00 64.75 109 ALA A N 1
ATOM 836 C CA . ALA A 1 109 ? -0.450 9.095 -5.913 1.00 64.75 109 ALA A CA 1
ATOM 837 C C . ALA A 1 109 ? -0.283 10.630 -5.877 1.00 64.75 109 ALA A C 1
ATOM 839 O O . ALA A 1 109 ? -1.264 11.354 -6.012 1.00 64.75 109 ALA A O 1
ATOM 840 N N . ALA A 1 110 ? 0.937 11.140 -5.698 1.00 67.00 110 ALA A N 1
ATOM 841 C CA . ALA A 1 110 ? 1.244 12.566 -5.749 1.00 67.00 110 ALA A CA 1
ATOM 842 C C . ALA A 1 110 ? 1.700 13.025 -7.150 1.00 67.00 110 ALA A C 1
ATOM 844 O O . ALA A 1 110 ? 1.991 14.207 -7.335 1.00 67.00 110 ALA A O 1
ATOM 845 N N . GLY A 1 111 ? 1.720 12.125 -8.139 1.00 69.81 111 GLY A N 1
ATOM 846 C CA . GLY A 1 111 ? 2.132 12.425 -9.509 1.00 69.81 111 GLY A CA 1
ATOM 847 C C . GLY A 1 111 ? 3.649 12.462 -9.696 1.00 69.81 111 GLY A C 1
ATOM 848 O O . GLY A 1 111 ? 4.125 13.041 -10.670 1.00 69.81 111 GLY A O 1
ATOM 849 N N . HIS A 1 112 ? 4.421 11.882 -8.774 1.00 77.69 112 HIS A N 1
ATOM 850 C CA . HIS A 1 112 ? 5.867 11.745 -8.936 1.00 77.69 112 HIS A CA 1
ATOM 851 C C . HIS A 1 112 ? 6.185 10.518 -9.780 1.00 77.69 112 HIS A C 1
ATOM 853 O O . HIS A 1 112 ? 5.736 9.419 -9.449 1.00 77.69 112 HIS A O 1
ATOM 859 N N . GLU A 1 113 ? 7.003 10.681 -10.816 1.00 83.12 113 GLU A N 1
ATOM 860 C CA . GLU A 1 113 ? 7.446 9.556 -11.639 1.00 83.12 113 GLU A CA 1
ATOM 861 C C . GLU A 1 113 ? 8.450 8.692 -10.866 1.00 83.12 113 GLU A C 1
ATOM 863 O O . GLU A 1 113 ? 9.386 9.200 -10.245 1.00 83.12 113 GLU A O 1
ATOM 868 N N . ILE A 1 114 ? 8.248 7.380 -10.906 1.00 86.69 114 ILE A N 1
ATOM 869 C CA . ILE A 1 114 ? 9.037 6.364 -10.223 1.00 86.69 114 ILE A CA 1
ATOM 870 C C . ILE A 1 114 ? 9.916 5.662 -11.247 1.00 86.69 114 ILE A C 1
ATOM 872 O O . ILE A 1 114 ? 9.441 5.185 -12.276 1.00 86.69 114 ILE A O 1
ATOM 876 N N . ARG A 1 115 ? 11.203 5.541 -10.927 1.00 90.50 115 ARG A N 1
ATOM 877 C CA . ARG A 1 115 ? 12.173 4.768 -11.700 1.00 90.50 115 ARG A CA 1
ATOM 878 C C . ARG A 1 115 ? 12.852 3.730 -10.827 1.00 90.50 115 ARG A C 1
ATOM 880 O O . ARG A 1 115 ? 13.249 4.025 -9.699 1.00 90.50 115 ARG A O 1
ATOM 887 N N . LEU A 1 116 ? 12.983 2.522 -11.362 1.00 92.56 116 LEU A N 1
ATOM 888 C CA . LEU A 1 116 ? 13.721 1.424 -10.749 1.00 92.56 116 LEU A CA 1
ATOM 889 C C . LEU A 1 116 ? 15.081 1.295 -11.433 1.00 92.56 116 LEU A C 1
ATOM 891 O O . LEU A 1 116 ? 15.165 1.117 -12.648 1.00 92.56 116 LEU A O 1
ATOM 895 N N . GLU A 1 117 ? 16.140 1.364 -10.638 1.00 94.88 117 GLU A N 1
ATOM 896 C CA . GLU A 1 117 ? 17.539 1.265 -11.048 1.00 94.88 117 GLU A CA 1
ATOM 897 C C . GLU A 1 117 ? 18.290 0.291 -10.124 1.00 94.88 117 GLU A C 1
ATOM 899 O O . GLU A 1 117 ? 17.759 -0.175 -9.113 1.00 94.88 117 GLU A O 1
ATOM 904 N N . GLY A 1 118 ? 19.539 -0.035 -10.467 1.00 94.69 118 GLY A N 1
ATOM 905 C CA . GLY A 1 118 ? 20.438 -0.782 -9.585 1.00 94.69 118 GLY A CA 1
ATOM 906 C C . GLY A 1 118 ? 19.854 -2.111 -9.096 1.00 94.69 118 GLY A C 1
ATOM 907 O O . GLY A 1 118 ? 19.498 -2.978 -9.894 1.00 94.69 118 GLY A O 1
ATOM 908 N N . ASP A 1 119 ? 19.805 -2.291 -7.778 1.00 94.31 119 ASP A N 1
ATOM 909 C CA . ASP A 1 119 ? 19.346 -3.530 -7.144 1.00 94.31 119 ASP A CA 1
ATOM 910 C C . ASP A 1 119 ? 17.822 -3.668 -7.235 1.00 94.31 119 ASP A C 1
ATOM 912 O O . ASP A 1 119 ? 17.323 -4.760 -7.510 1.00 94.31 119 ASP A O 1
ATOM 916 N N . ALA A 1 120 ? 17.086 -2.560 -7.100 1.00 94.25 120 ALA A N 1
ATOM 917 C CA . ALA A 1 120 ? 15.635 -2.517 -7.265 1.00 94.25 120 ALA A CA 1
ATOM 918 C C . ALA A 1 120 ? 15.207 -2.9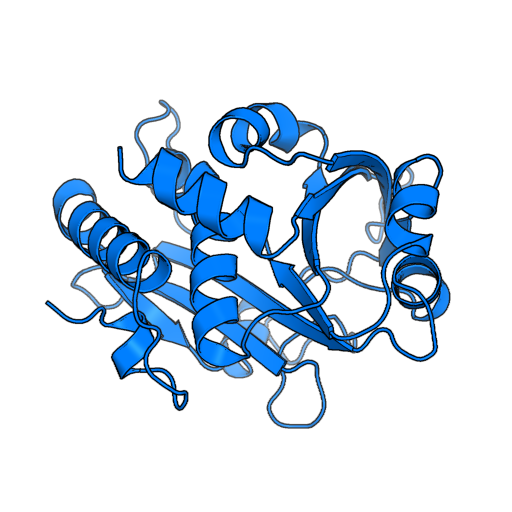81 -8.665 1.00 94.25 120 ALA A C 1
ATOM 920 O O . ALA A 1 120 ? 14.296 -3.799 -8.782 1.00 94.25 120 ALA A O 1
ATOM 921 N N . ALA A 1 121 ? 15.898 -2.529 -9.718 1.00 95.12 121 ALA A N 1
ATOM 922 C CA . ALA A 1 121 ? 15.641 -2.987 -11.085 1.00 95.12 121 ALA A CA 1
ATOM 923 C C . ALA A 1 121 ? 15.866 -4.500 -11.240 1.00 95.12 121 ALA A C 1
ATOM 925 O O . ALA A 1 121 ? 15.039 -5.196 -11.828 1.00 95.12 121 ALA A O 1
ATOM 926 N N . ARG A 1 122 ? 16.961 -5.034 -10.673 1.00 95.62 122 ARG A N 1
ATOM 927 C CA . ARG A 1 122 ? 17.280 -6.471 -10.766 1.00 95.62 122 ARG A CA 1
ATOM 928 C C . ARG A 1 122 ? 16.259 -7.351 -10.053 1.00 95.62 122 ARG A C 1
ATOM 930 O O . ARG A 1 122 ? 15.927 -8.414 -10.572 1.00 95.62 122 ARG A O 1
ATOM 937 N N . GLU A 1 123 ? 15.772 -6.935 -8.886 1.00 94.44 123 GLU A N 1
ATOM 938 C CA . GLU A 1 123 ? 14.736 -7.684 -8.168 1.00 94.44 123 GLU A CA 1
ATOM 939 C C . GLU A 1 123 ? 13.371 -7.571 -8.859 1.00 94.44 123 GLU A C 1
ATOM 941 O O . GLU A 1 123 ? 12.678 -8.577 -9.011 1.00 94.44 123 GLU A O 1
ATOM 946 N N . ALA A 1 124 ? 13.012 -6.389 -9.368 1.00 93.06 124 ALA A N 1
ATOM 947 C CA . ALA A 1 124 ? 11.773 -6.196 -10.119 1.00 93.06 124 ALA A CA 1
ATOM 948 C C . ALA A 1 124 ? 11.729 -7.016 -11.422 1.00 93.06 124 ALA A C 1
ATOM 950 O O . ALA A 1 124 ? 10.692 -7.594 -11.744 1.00 93.06 124 ALA A O 1
ATOM 951 N N . ALA A 1 125 ? 12.853 -7.162 -12.128 1.00 95.50 125 ALA A N 1
ATOM 952 C CA . ALA A 1 125 ? 12.922 -7.926 -13.379 1.00 95.50 125 ALA A CA 1
ATOM 953 C C . ALA A 1 125 ? 12.570 -9.425 -13.228 1.00 95.50 125 ALA A C 1
ATOM 955 O O . ALA A 1 125 ? 12.296 -10.122 -14.206 1.00 95.50 125 ALA A O 1
ATOM 956 N N . ARG A 1 126 ? 12.554 -9.949 -11.995 1.00 94.88 126 ARG A N 1
ATOM 957 C CA . ARG A 1 126 ? 12.180 -11.342 -11.693 1.00 94.88 126 ARG A CA 1
ATOM 958 C C . ARG A 1 126 ? 10.675 -11.544 -11.514 1.00 94.88 126 ARG A C 1
ATOM 960 O O . ARG A 1 126 ? 10.230 -12.685 -11.407 1.00 94.88 126 ARG A O 1
ATOM 967 N N . ILE A 1 127 ? 9.898 -10.466 -11.446 1.00 94.12 127 ILE A N 1
ATOM 968 C CA . ILE A 1 127 ? 8.488 -10.498 -11.055 1.00 94.12 127 ILE A CA 1
ATOM 969 C C . ILE A 1 127 ? 7.618 -10.295 -12.291 1.00 94.12 127 ILE A C 1
ATOM 971 O O . ILE A 1 127 ? 7.676 -9.255 -12.945 1.00 94.12 127 ILE A O 1
ATOM 975 N N . ARG A 1 128 ? 6.774 -11.286 -12.590 1.00 93.38 128 ARG A N 1
ATOM 976 C CA . ARG A 1 128 ? 5.820 -11.269 -13.707 1.00 93.38 128 ARG A CA 1
ATOM 977 C C . ARG A 1 128 ? 4.440 -11.711 -13.228 1.00 93.38 128 ARG A C 1
ATOM 979 O O . ARG A 1 128 ? 4.340 -12.607 -12.394 1.00 93.38 128 ARG A O 1
ATOM 986 N N . GLY A 1 129 ? 3.391 -11.122 -13.797 1.00 91.31 129 GLY A N 1
ATOM 987 C CA . GLY A 1 129 ? 1.999 -11.477 -13.506 1.00 91.31 129 GLY A CA 1
ATOM 988 C C . GLY A 1 129 ? 1.317 -10.512 -12.530 1.00 91.31 129 GLY A C 1
ATOM 989 O O . GLY A 1 129 ? 1.678 -9.334 -12.494 1.00 91.31 129 GLY A O 1
ATOM 990 N N . PRO A 1 130 ? 0.300 -10.974 -11.779 1.00 91.88 130 PRO A N 1
ATOM 991 C CA . PRO A 1 130 ? -0.427 -10.130 -10.839 1.00 91.88 130 PRO A CA 1
ATOM 992 C C . PRO A 1 130 ? 0.480 -9.625 -9.715 1.00 91.88 130 PRO A C 1
ATOM 994 O O . PRO A 1 130 ? 1.169 -10.414 -9.074 1.00 91.88 130 PRO A O 1
ATOM 997 N N . VAL A 1 131 ? 0.469 -8.325 -9.444 1.00 92.25 131 VAL A N 1
ATOM 998 C CA . VAL A 1 131 ? 1.236 -7.685 -8.371 1.00 92.25 131 VAL A CA 1
ATOM 999 C C . VAL A 1 131 ? 0.360 -6.708 -7.607 1.00 92.25 131 VAL A C 1
ATOM 1001 O O . VAL A 1 131 ? -0.433 -5.973 -8.196 1.00 92.25 131 VAL A O 1
ATOM 1004 N N . VAL A 1 132 ? 0.528 -6.676 -6.289 1.00 91.62 132 VAL A N 1
ATOM 1005 C CA . VAL A 1 132 ? -0.175 -5.734 -5.415 1.00 91.62 132 VAL A CA 1
ATOM 1006 C C . VAL A 1 132 ? 0.794 -4.664 -4.942 1.00 91.62 132 VAL A C 1
ATOM 1008 O O . VAL A 1 132 ? 1.693 -4.942 -4.152 1.00 91.62 132 VAL A O 1
ATOM 1011 N N . PHE A 1 133 ? 0.589 -3.428 -5.377 1.00 88.12 133 PHE A N 1
ATOM 1012 C CA . PHE A 1 133 ? 1.280 -2.258 -4.854 1.00 88.12 133 PHE A CA 1
ATOM 1013 C C . PHE A 1 133 ? 0.568 -1.778 -3.600 1.00 88.12 133 PHE A C 1
ATOM 1015 O O . PHE A 1 133 ? -0.535 -1.241 -3.658 1.00 88.12 133 PHE A O 1
ATOM 1022 N N . SER A 1 134 ? 1.212 -1.968 -2.456 1.00 87.31 134 SER A N 1
ATOM 1023 C CA . SER A 1 134 ? 0.735 -1.453 -1.183 1.00 87.31 134 SER A CA 1
ATOM 1024 C C . SER A 1 134 ? 1.282 -0.049 -0.958 1.00 87.31 134 SER A C 1
ATOM 1026 O O . SER A 1 134 ? 2.492 0.130 -0.800 1.00 87.31 134 SER A O 1
ATOM 1028 N N . GLY A 1 135 ? 0.380 0.928 -0.922 1.00 74.38 135 GLY A N 1
ATOM 1029 C CA . GLY A 1 135 ? 0.685 2.333 -0.691 1.00 74.38 135 GLY A CA 1
ATOM 1030 C C . GLY A 1 135 ? 1.016 2.664 0.764 1.00 74.38 135 GLY A C 1
ATOM 1031 O O . GLY A 1 135 ? 0.840 1.852 1.677 1.00 74.38 135 GLY A O 1
ATOM 1032 N N . ASN A 1 136 ? 1.490 3.895 0.953 1.00 72.06 136 ASN A N 1
ATOM 1033 C CA . ASN A 1 136 ? 1.879 4.445 2.247 1.00 72.06 136 ASN A CA 1
ATOM 1034 C C . ASN A 1 136 ? 0.696 5.098 2.979 1.00 72.06 136 ASN A C 1
ATOM 1036 O O . ASN A 1 136 ? -0.306 5.482 2.380 1.00 72.06 136 ASN A O 1
ATOM 1040 N N . LEU A 1 137 ? 0.853 5.240 4.293 1.00 81.94 137 LEU A N 1
ATOM 1041 C CA . LEU A 1 137 ? -0.075 5.925 5.183 1.00 81.94 137 LEU A CA 1
ATOM 1042 C C . LEU A 1 137 ? -0.063 7.444 4.948 1.00 81.94 137 LEU A C 1
ATOM 1044 O O . LEU A 1 137 ? 0.998 8.071 4.976 1.00 81.94 137 LEU A O 1
ATOM 1048 N N . ALA A 1 138 ? -1.244 8.046 4.842 1.00 81.19 138 ALA A N 1
ATOM 1049 C CA . ALA A 1 138 ? -1.442 9.484 4.972 1.00 81.19 138 ALA A CA 1
ATOM 1050 C C . ALA A 1 138 ? -2.211 9.792 6.264 1.00 81.19 138 ALA A C 1
ATOM 1052 O O . ALA A 1 138 ? -3.282 9.243 6.506 1.00 81.19 138 ALA A O 1
ATOM 1053 N N . VAL A 1 139 ? -1.670 10.697 7.084 1.00 83.62 139 VAL A N 1
ATOM 1054 C CA . VAL A 1 139 ? -2.307 11.186 8.318 1.00 83.62 139 VAL A CA 1
ATOM 1055 C C . VAL A 1 139 ? -2.610 12.669 8.165 1.00 83.62 139 VAL A C 1
ATOM 1057 O O . VAL A 1 139 ? -1.710 13.465 7.866 1.00 83.62 139 VAL A O 1
ATOM 1060 N N . PHE A 1 140 ? -3.872 13.047 8.351 1.00 82.50 140 PHE A N 1
ATOM 1061 C CA . PHE A 1 140 ? -4.352 14.382 7.992 1.00 82.50 140 PHE A CA 1
ATOM 1062 C C . PHE A 1 140 ? -4.103 15.414 9.093 1.00 82.50 140 PHE A C 1
ATOM 1064 O O . PHE A 1 140 ? -3.591 16.495 8.802 1.00 82.50 140 PHE A O 1
ATOM 1071 N N . ASP A 1 141 ? -4.398 15.072 10.347 1.00 80.88 141 ASP A N 1
ATOM 1072 C CA . ASP A 1 141 ? -4.278 15.998 11.475 1.00 80.88 141 ASP A CA 1
ATOM 1073 C C . ASP A 1 141 ? -2.838 16.018 12.040 1.00 80.88 141 ASP A C 1
ATOM 1075 O O . ASP A 1 141 ? -2.269 14.958 12.323 1.00 80.88 141 ASP A O 1
ATOM 1079 N N . PRO A 1 142 ? -2.215 17.197 12.240 1.00 78.56 142 PRO A N 1
ATOM 1080 C CA . PRO A 1 142 ? -0.942 17.313 12.949 1.00 78.56 142 PRO A CA 1
ATOM 1081 C C . PRO A 1 142 ? -0.921 16.677 14.346 1.00 78.56 142 PRO A C 1
ATOM 1083 O O . PRO A 1 142 ? 0.132 16.181 14.751 1.00 78.56 142 PRO A O 1
ATOM 1086 N N . ALA A 1 143 ? -2.043 16.672 15.074 1.00 80.56 143 ALA A N 1
ATOM 1087 C CA . ALA A 1 143 ? -2.147 16.013 16.379 1.00 80.56 143 ALA A CA 1
ATOM 1088 C C . ALA A 1 143 ? -1.937 14.492 16.263 1.00 80.56 143 ALA A C 1
ATOM 1090 O O . ALA A 1 143 ? -1.280 13.883 17.105 1.00 80.56 143 ALA A O 1
ATOM 1091 N N . ASP A 1 144 ? -2.393 13.901 15.158 1.00 83.38 144 ASP A N 1
ATOM 1092 C CA . ASP A 1 144 ? -2.338 12.458 14.902 1.00 83.38 144 ASP A CA 1
ATOM 1093 C C . ASP A 1 144 ? -0.973 11.991 14.403 1.00 83.38 144 ASP A C 1
ATOM 1095 O O . ASP A 1 144 ? -0.624 10.814 14.522 1.00 83.38 144 ASP A O 1
ATOM 1099 N N . ARG A 1 145 ? -0.172 12.920 13.875 1.00 80.06 145 ARG A N 1
ATOM 1100 C CA . ARG A 1 145 ? 1.221 12.667 13.484 1.00 80.06 145 ARG A CA 1
ATOM 1101 C C . ARG A 1 145 ? 2.130 12.472 14.698 1.00 80.06 145 ARG A C 1
ATOM 1103 O O . ARG A 1 145 ? 3.134 11.783 14.571 1.00 80.06 145 ARG A O 1
ATOM 1110 N N . GLY A 1 146 ? 1.743 13.015 15.858 1.00 62.09 146 GLY A N 1
ATOM 1111 C CA . GLY A 1 146 ? 2.451 12.885 17.133 1.00 62.09 146 GLY A CA 1
ATOM 1112 C C . GLY A 1 146 ? 3.799 13.611 17.140 1.00 62.09 146 GLY A C 1
ATOM 1113 O O . GLY A 1 146 ? 4.785 13.110 16.612 1.00 62.09 146 GLY A O 1
ATOM 1114 N N . LYS A 1 147 ? 3.886 14.778 17.792 1.00 55.72 147 LYS A N 1
ATOM 1115 C CA . LYS A 1 147 ? 5.182 15.461 18.014 1.00 55.72 147 LYS A CA 1
ATOM 1116 C C . LYS A 1 147 ? 6.086 14.733 19.025 1.00 55.72 147 LYS A C 1
ATOM 1118 O O . LYS A 1 147 ? 7.274 15.019 19.091 1.00 55.72 147 LYS A O 1
ATOM 1123 N N . ASP A 1 148 ? 5.522 13.811 19.797 1.00 55.16 148 ASP A N 1
ATOM 1124 C CA . ASP A 1 148 ? 6.124 13.065 20.909 1.00 55.16 148 ASP A CA 1
ATOM 1125 C C . ASP A 1 148 ? 6.202 11.547 20.648 1.00 55.16 148 ASP A C 1
ATOM 1127 O O . ASP A 1 148 ? 6.619 10.777 21.512 1.00 55.16 148 ASP A O 1
ATOM 1131 N N . GLY A 1 149 ? 5.782 11.092 19.463 1.00 52.19 149 GLY A N 1
ATOM 1132 C CA . GLY A 1 149 ? 5.756 9.673 19.135 1.00 52.19 149 GLY A CA 1
ATOM 1133 C C . GLY A 1 149 ? 4.723 8.862 19.929 1.00 52.19 149 GLY A C 1
ATOM 1134 O O . GLY A 1 149 ? 5.007 7.706 20.242 1.00 52.19 149 GLY A O 1
ATOM 1135 N N . SER A 1 150 ? 3.550 9.420 20.251 1.00 61.16 150 SER A N 1
ATOM 1136 C CA . SER A 1 150 ? 2.399 8.670 20.802 1.00 61.16 150 SER A CA 1
ATOM 1137 C C . SER A 1 150 ? 1.165 8.638 19.878 1.00 61.16 150 SER A C 1
ATOM 1139 O O . SER A 1 150 ? 0.217 7.901 20.132 1.00 61.16 150 SER A O 1
ATOM 1141 N N . GLY A 1 151 ? 1.181 9.410 18.785 1.00 75.56 151 GLY A N 1
ATOM 1142 C CA . GLY A 1 151 ? 0.028 9.593 17.899 1.00 75.56 151 GLY A CA 1
ATOM 1143 C C . GLY A 1 151 ? -0.322 8.388 17.018 1.00 75.56 151 GLY A C 1
ATOM 1144 O O . GLY A 1 151 ? 0.493 7.489 16.791 1.00 75.56 151 GLY A O 1
ATOM 1145 N N . LEU A 1 152 ? -1.531 8.434 16.450 1.00 85.56 152 LEU A N 1
ATOM 1146 C CA . LEU A 1 152 ? -2.095 7.452 15.513 1.00 85.56 152 LEU A CA 1
ATOM 1147 C C . LEU A 1 152 ? -1.107 7.053 14.401 1.00 85.56 152 LEU A C 1
ATOM 1149 O O . LEU A 1 152 ? -1.030 5.885 14.031 1.00 85.56 152 LEU A O 1
ATOM 1153 N N . SER A 1 153 ? -0.301 7.998 13.907 1.00 85.69 153 SER A N 1
ATOM 1154 C CA . SER A 1 153 ? 0.716 7.736 12.885 1.00 85.69 153 SER A CA 1
ATOM 1155 C C . SER A 1 153 ? 1.758 6.706 13.312 1.00 85.69 153 SER A C 1
ATOM 1157 O O . SER A 1 153 ? 2.186 5.923 12.472 1.00 85.69 153 SER A O 1
ATOM 1159 N N . LYS A 1 154 ? 2.188 6.681 14.579 1.00 82.69 154 LYS A N 1
ATOM 1160 C CA . LYS A 1 154 ? 3.205 5.719 15.037 1.00 82.69 154 LYS A CA 1
ATOM 1161 C C . LYS A 1 154 ? 2.663 4.297 15.062 1.00 82.69 154 LYS A C 1
ATOM 1163 O O . LYS A 1 154 ? 3.408 3.362 14.795 1.00 82.69 154 LYS A O 1
ATOM 1168 N N . TRP A 1 155 ? 1.381 4.144 15.379 1.00 85.19 155 TRP A N 1
ATOM 1169 C CA . TRP A 1 155 ? 0.715 2.848 15.358 1.00 85.19 155 TRP A CA 1
ATOM 1170 C C . TRP A 1 155 ? 0.377 2.410 13.930 1.00 85.19 155 TRP A C 1
ATOM 1172 O O . TRP A 1 155 ? 0.680 1.284 13.545 1.00 85.19 155 TRP A O 1
ATOM 1182 N N . LEU A 1 156 ? -0.181 3.312 13.115 1.00 87.56 156 LEU A N 1
ATOM 1183 C CA . LEU A 1 156 ? -0.593 2.997 11.749 1.00 87.56 156 LEU A CA 1
ATOM 1184 C C . LEU A 1 156 ? 0.582 2.779 10.797 1.00 87.56 156 LEU A C 1
ATOM 1186 O O . LEU A 1 156 ? 0.476 1.932 9.914 1.00 87.56 156 LEU A O 1
ATOM 1190 N N . LEU A 1 157 ? 1.680 3.526 10.928 1.00 82.94 157 LEU A N 1
ATOM 1191 C CA . LEU A 1 157 ? 2.807 3.457 9.993 1.00 82.94 157 LEU A CA 1
ATOM 1192 C C . LEU A 1 157 ? 3.344 2.022 9.815 1.00 82.94 157 LEU A C 1
ATOM 1194 O O . LEU A 1 157 ? 3.385 1.570 8.670 1.00 82.94 157 LEU A O 1
ATOM 1198 N N . PRO A 1 158 ? 3.682 1.270 10.882 1.00 80.19 158 PRO A N 1
ATOM 1199 C CA . PRO A 1 158 ? 4.201 -0.089 10.737 1.00 80.19 158 PRO A CA 1
ATOM 1200 C C . PRO A 1 158 ? 3.163 -1.107 10.244 1.00 80.19 158 PRO A C 1
ATOM 1202 O O . PRO A 1 158 ? 3.544 -2.096 9.619 1.00 80.19 158 PRO A O 1
ATOM 1205 N N . ILE A 1 159 ? 1.866 -0.891 10.496 1.00 84.88 159 ILE A N 1
ATOM 1206 C CA . ILE A 1 159 ? 0.823 -1.879 10.170 1.00 84.88 159 ILE A CA 1
ATOM 1207 C C . ILE A 1 159 ? 0.140 -1.621 8.829 1.00 84.88 159 ILE A C 1
ATOM 1209 O O . ILE A 1 159 ? -0.305 -2.572 8.194 1.00 84.88 159 ILE A O 1
ATOM 1213 N N . THR A 1 160 ? 0.053 -0.366 8.378 1.00 88.00 160 THR A N 1
ATOM 1214 C CA . THR A 1 160 ? -0.802 0.034 7.244 1.00 88.00 160 THR A CA 1
ATOM 1215 C C . THR A 1 160 ? -0.505 -0.770 5.996 1.00 88.00 160 THR A C 1
ATOM 1217 O O . THR A 1 160 ? -1.434 -1.359 5.445 1.00 88.00 160 THR A O 1
ATOM 1220 N N . PRO A 1 161 ? 0.754 -0.891 5.543 1.00 87.44 161 PRO A N 1
ATOM 1221 C CA . PRO A 1 161 ? 0.934 -1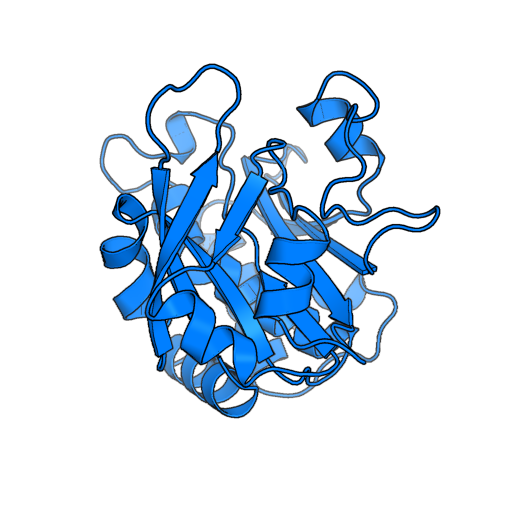.580 4.291 1.00 87.44 161 PRO A CA 1
ATOM 1222 C C . PRO A 1 161 ? 0.790 -3.114 4.486 1.00 87.44 161 PRO A C 1
ATOM 1224 O O . PRO A 1 161 ? 0.485 -3.831 3.542 1.00 87.44 161 PRO A O 1
ATOM 1227 N N . LEU A 1 162 ? 0.975 -3.663 5.704 1.00 88.94 162 LEU A N 1
ATOM 1228 C CA . LEU A 1 162 ? 0.718 -5.090 5.987 1.00 88.94 162 LEU A CA 1
ATOM 1229 C C . LEU A 1 162 ? -0.792 -5.386 5.986 1.00 88.94 162 LEU A C 1
ATOM 1231 O O . LEU A 1 162 ? -1.232 -6.373 5.403 1.00 88.94 162 LEU A O 1
ATOM 1235 N N . MET A 1 163 ? -1.581 -4.484 6.573 1.00 91.00 163 MET A N 1
ATOM 1236 C CA . MET A 1 163 ? -3.044 -4.479 6.528 1.00 91.00 163 MET A CA 1
ATOM 1237 C C . MET A 1 163 ? -3.541 -4.427 5.082 1.00 91.00 163 MET A C 1
ATOM 1239 O O . MET A 1 163 ? -4.369 -5.246 4.693 1.00 91.00 163 MET A O 1
ATOM 1243 N N . ASN A 1 164 ? -2.987 -3.523 4.270 1.00 90.75 164 ASN A N 1
ATOM 1244 C CA . ASN A 1 164 ? -3.335 -3.408 2.857 1.00 90.75 164 ASN A CA 1
ATOM 1245 C C . ASN A 1 164 ? -3.053 -4.716 2.102 1.00 90.75 164 ASN A C 1
ATOM 1247 O O . ASN A 1 164 ? -3.870 -5.155 1.303 1.00 90.75 164 ASN A O 1
ATOM 1251 N N . LYS A 1 165 ? -1.931 -5.390 2.374 1.00 91.06 165 LYS A N 1
ATOM 1252 C CA . LYS A 1 165 ? -1.614 -6.681 1.740 1.00 91.06 165 LYS A CA 1
ATOM 1253 C C . LYS A 1 165 ? -2.560 -7.795 2.175 1.00 91.06 165 LYS A C 1
ATOM 1255 O O . LYS A 1 165 ? -3.015 -8.547 1.324 1.00 91.06 165 LYS A O 1
ATOM 1260 N N . ALA A 1 166 ? -2.886 -7.881 3.466 1.00 90.69 166 ALA A N 1
ATOM 1261 C CA . ALA A 1 166 ? -3.849 -8.860 3.976 1.00 90.69 166 ALA A CA 1
ATOM 1262 C C . ALA A 1 166 ? -5.233 -8.679 3.333 1.00 90.69 166 ALA A C 1
ATOM 1264 O O . ALA A 1 166 ? -5.830 -9.645 2.865 1.00 90.69 166 ALA A O 1
ATOM 1265 N N . LEU A 1 167 ? -5.700 -7.431 3.249 1.00 90.31 167 LEU A N 1
ATOM 1266 C CA . LEU A 1 167 ? -6.970 -7.093 2.618 1.00 90.31 167 LEU A CA 1
ATOM 1267 C C . LEU A 1 167 ? -6.954 -7.377 1.109 1.00 90.31 167 LEU A C 1
ATOM 1269 O O . LEU A 1 167 ? -7.881 -7.994 0.596 1.00 90.31 167 LEU A O 1
ATOM 1273 N N . ALA A 1 168 ? -5.878 -7.005 0.410 1.00 89.38 168 ALA A N 1
ATOM 1274 C CA . ALA A 1 168 ? -5.690 -7.314 -1.007 1.00 89.38 168 ALA A CA 1
ATOM 1275 C C . ALA A 1 168 ? -5.689 -8.824 -1.285 1.00 89.38 168 ALA A C 1
ATOM 1277 O O . ALA A 1 168 ? -6.321 -9.256 -2.245 1.00 89.38 168 ALA A O 1
ATOM 1278 N N . ASN A 1 169 ? -5.037 -9.620 -0.428 1.00 89.75 169 ASN A N 1
ATOM 1279 C CA . ASN A 1 169 ? -5.039 -11.080 -0.535 1.00 89.75 169 ASN A CA 1
ATOM 1280 C C . ASN A 1 169 ? -6.460 -11.643 -0.427 1.00 89.75 169 ASN A C 1
ATOM 1282 O O . ASN A 1 169 ? -6.843 -12.526 -1.186 1.00 89.75 169 ASN A O 1
ATOM 1286 N N . GLY A 1 170 ? -7.262 -11.106 0.498 1.00 84.81 170 GLY A N 1
ATOM 1287 C CA . GLY A 1 170 ? -8.665 -11.489 0.635 1.00 84.81 170 GLY A CA 1
ATOM 1288 C C . GLY A 1 170 ? -9.527 -11.105 -0.562 1.00 84.81 170 GLY A C 1
ATOM 1289 O O . GLY A 1 170 ? -10.410 -11.858 -0.947 1.00 84.81 170 GLY A O 1
ATOM 1290 N N . LEU A 1 171 ? -9.257 -9.950 -1.170 1.00 83.44 171 LEU A N 1
ATOM 1291 C CA . LEU A 1 171 ? -10.059 -9.434 -2.279 1.00 83.44 171 LEU A CA 1
ATOM 1292 C C . LEU A 1 171 ? -9.737 -10.069 -3.626 1.00 83.44 171 LEU A C 1
ATOM 1294 O O . LEU A 1 171 ? -10.630 -10.241 -4.455 1.00 83.44 171 LEU A O 1
ATOM 1298 N N . TRP A 1 172 ? -8.461 -10.351 -3.872 1.00 84.56 172 TRP A N 1
ATOM 1299 C CA . TRP A 1 172 ? -7.964 -10.697 -5.204 1.00 84.56 172 TRP A CA 1
ATOM 1300 C C . TRP A 1 172 ? -7.197 -12.022 -5.244 1.00 84.56 172 TRP A C 1
ATOM 1302 O O . TRP A 1 172 ? -6.728 -12.418 -6.310 1.00 84.56 172 TRP A O 1
ATOM 1312 N N . GLY A 1 173 ? -7.080 -12.714 -4.109 1.00 87.50 173 GLY A N 1
ATOM 1313 C CA . GLY A 1 173 ? -6.266 -13.916 -3.970 1.00 87.50 173 GLY A CA 1
ATOM 1314 C C . GLY A 1 173 ? -4.768 -13.614 -3.916 1.00 87.50 173 GLY A C 1
ATOM 1315 O O . GLY A 1 173 ? -4.343 -12.474 -3.731 1.00 87.50 173 GLY A O 1
ATOM 1316 N N . GLU A 1 174 ? -3.961 -14.662 -4.085 1.00 90.38 174 GLU A N 1
ATOM 1317 C CA . GLU A 1 174 ? -2.504 -14.587 -3.969 1.00 90.38 174 GLU A CA 1
ATOM 1318 C C . GLU A 1 174 ? -1.861 -14.055 -5.270 1.00 90.38 174 GLU A C 1
ATOM 1320 O O . GLU A 1 174 ? -1.862 -14.756 -6.288 1.00 90.38 174 GLU A O 1
ATOM 1325 N N . PRO A 1 175 ? -1.279 -12.836 -5.275 1.00 92.94 175 PRO A N 1
ATOM 1326 C CA . PRO A 1 175 ? -0.545 -12.319 -6.422 1.00 92.94 175 PRO A CA 1
ATOM 1327 C C . PRO A 1 175 ? 0.842 -12.972 -6.527 1.00 92.94 175 PRO A C 1
ATOM 1329 O O . PRO A 1 175 ? 1.338 -13.595 -5.587 1.00 92.94 175 PRO A O 1
ATOM 1332 N N . ALA A 1 176 ? 1.531 -12.744 -7.647 1.00 93.62 176 ALA A N 1
ATOM 1333 C CA . ALA A 1 176 ? 2.931 -13.131 -7.812 1.00 93.62 176 ALA A CA 1
ATOM 1334 C C . ALA A 1 176 ? 3.847 -12.419 -6.801 1.00 93.62 176 ALA A C 1
ATOM 1336 O O . ALA A 1 176 ? 4.812 -13.008 -6.312 1.00 93.62 176 ALA A O 1
ATOM 1337 N N . ALA A 1 177 ? 3.546 -11.157 -6.472 1.00 93.75 177 ALA A N 1
ATOM 1338 C CA . ALA A 1 177 ? 4.259 -10.411 -5.444 1.00 93.75 177 ALA A CA 1
ATOM 1339 C C . ALA A 1 177 ? 3.424 -9.275 -4.840 1.00 93.75 177 ALA A C 1
ATOM 1341 O O . ALA A 1 177 ? 2.596 -8.647 -5.502 1.00 93.75 177 ALA A O 1
ATOM 1342 N N . TYR A 1 178 ? 3.736 -8.953 -3.590 1.00 92.69 178 TYR A N 1
ATOM 1343 C CA . TYR A 1 178 ? 3.364 -7.710 -2.933 1.00 92.69 178 TYR A CA 1
ATOM 1344 C C . TYR A 1 178 ? 4.545 -6.746 -2.982 1.00 92.69 178 TYR A C 1
ATOM 1346 O O . TYR A 1 178 ? 5.648 -7.077 -2.544 1.00 92.69 178 TYR A O 1
ATOM 1354 N N . VAL A 1 179 ? 4.299 -5.541 -3.478 1.00 90.69 179 VAL A N 1
ATOM 1355 C CA . VAL A 1 179 ? 5.293 -4.498 -3.712 1.00 90.69 179 VAL A CA 1
ATOM 1356 C C . VAL A 1 179 ? 5.023 -3.321 -2.782 1.00 90.69 179 VAL A C 1
ATOM 1358 O O . VAL A 1 179 ? 3.881 -2.919 -2.555 1.00 90.69 179 VAL A O 1
ATOM 1361 N N . THR A 1 180 ? 6.076 -2.754 -2.211 1.00 88.31 180 THR A N 1
ATOM 1362 C CA . THR A 1 180 ? 6.015 -1.511 -1.437 1.00 88.31 180 THR A CA 1
ATOM 1363 C C . THR A 1 180 ? 7.205 -0.659 -1.818 1.00 88.31 180 THR A C 1
ATOM 1365 O O . THR A 1 180 ? 8.329 -1.147 -1.843 1.00 88.31 180 THR A O 1
ATOM 1368 N N . ILE A 1 181 ? 6.963 0.611 -2.116 1.00 86.25 181 ILE A N 1
ATOM 1369 C CA . ILE A 1 181 ? 8.020 1.534 -2.506 1.00 86.25 181 ILE A CA 1
ATOM 1370 C C . ILE A 1 181 ? 8.252 2.503 -1.349 1.00 86.25 181 ILE A C 1
ATOM 1372 O O . ILE A 1 181 ? 7.331 3.183 -0.890 1.00 86.25 181 ILE A O 1
ATOM 1376 N N . LEU A 1 182 ? 9.479 2.505 -0.839 1.00 84.38 182 LEU A N 1
ATOM 1377 C CA . LEU A 1 182 ? 9.844 3.100 0.441 1.00 84.38 182 LEU A CA 1
ATOM 1378 C C . LEU A 1 182 ? 10.895 4.174 0.221 1.00 84.38 182 LEU A C 1
ATOM 1380 O O . LEU A 1 182 ? 11.913 3.904 -0.407 1.00 84.38 182 LEU A O 1
ATOM 1384 N N . ARG A 1 183 ? 10.689 5.382 0.743 1.00 85.62 183 ARG A N 1
ATOM 1385 C CA . ARG A 1 183 ? 11.765 6.385 0.779 1.00 85.62 183 ARG A CA 1
ATOM 1386 C C . ARG A 1 183 ? 12.800 5.970 1.818 1.00 85.62 183 ARG A C 1
ATOM 1388 O O . ARG A 1 183 ? 12.431 5.358 2.820 1.00 85.62 183 ARG A O 1
ATOM 1395 N N . ASP A 1 184 ? 14.056 6.369 1.638 1.00 83.31 184 ASP A N 1
ATOM 1396 C CA . ASP A 1 184 ? 15.143 6.018 2.572 1.00 83.31 184 ASP A CA 1
ATOM 1397 C C . ASP A 1 184 ? 14.807 6.364 4.028 1.00 83.31 184 ASP A C 1
ATOM 1399 O O . ASP A 1 184 ? 14.965 5.545 4.927 1.00 83.31 184 ASP A O 1
ATOM 1403 N N . VAL A 1 185 ? 14.209 7.537 4.248 1.00 79.75 185 VAL A N 1
ATOM 1404 C CA . VAL A 1 185 ? 13.787 8.010 5.579 1.00 79.75 185 VAL A CA 1
ATOM 1405 C C . VAL A 1 185 ? 12.709 7.145 6.246 1.00 79.75 185 VAL A C 1
ATOM 1407 O O . VAL A 1 185 ? 12.426 7.321 7.426 1.00 79.75 185 VAL A O 1
ATOM 1410 N N . GLN A 1 186 ? 12.060 6.247 5.504 1.00 77.50 186 GLN A N 1
ATOM 1411 C CA . GLN A 1 186 ? 10.999 5.370 6.006 1.00 77.50 186 GLN A CA 1
ATOM 1412 C C . GLN A 1 186 ? 11.504 3.955 6.311 1.00 77.50 186 GLN A C 1
ATOM 1414 O O . GLN A 1 186 ? 10.777 3.188 6.944 1.00 77.50 186 GLN A O 1
ATOM 1419 N N . VAL A 1 187 ? 12.718 3.601 5.874 1.00 78.12 187 VAL A N 1
ATOM 1420 C CA . VAL A 1 187 ? 13.249 2.234 5.971 1.00 78.12 187 VAL A CA 1
ATOM 1421 C C . VAL A 1 187 ? 13.312 1.772 7.422 1.00 78.12 187 VAL A C 1
ATOM 1423 O O . VAL A 1 187 ? 12.704 0.756 7.754 1.00 78.12 187 VAL A O 1
ATOM 1426 N N . ASP A 1 188 ? 13.940 2.553 8.300 1.00 74.69 188 ASP A N 1
ATOM 1427 C CA . ASP A 1 188 ? 14.133 2.177 9.709 1.00 74.69 188 ASP A CA 1
ATOM 1428 C C . ASP A 1 188 ? 12.810 2.039 10.474 1.00 74.69 188 ASP A C 1
ATOM 1430 O O . ASP A 1 188 ? 12.694 1.247 11.409 1.00 74.69 188 ASP A O 1
ATOM 1434 N N . HIS A 1 189 ? 11.782 2.782 10.059 1.00 70.06 189 HIS A N 1
ATOM 1435 C CA . HIS A 1 189 ? 10.460 2.725 10.677 1.00 70.06 189 HIS A CA 1
ATOM 1436 C C . HIS A 1 189 ? 9.651 1.497 10.253 1.00 70.06 189 HIS A C 1
ATOM 1438 O O . HIS A 1 189 ? 8.800 1.029 11.008 1.00 70.06 189 HIS A O 1
ATOM 1444 N N . LEU A 1 190 ? 9.887 0.989 9.044 1.00 70.50 190 LEU A N 1
ATOM 1445 C CA . LEU A 1 190 ? 9.045 -0.040 8.436 1.00 70.50 190 LEU A CA 1
ATOM 1446 C C . LEU A 1 190 ? 9.708 -1.419 8.448 1.00 70.50 190 LEU A C 1
ATOM 1448 O O . LEU A 1 190 ? 9.024 -2.416 8.672 1.00 70.50 190 LEU A O 1
ATOM 1452 N N . GLN A 1 191 ? 11.030 -1.495 8.286 1.00 67.06 191 GLN A N 1
ATOM 1453 C CA . GLN A 1 191 ? 11.783 -2.745 8.139 1.00 67.06 191 GLN A CA 1
ATOM 1454 C C . GLN A 1 191 ? 11.599 -3.750 9.301 1.00 67.06 191 GLN A C 1
ATOM 1456 O O . GLN A 1 191 ? 11.369 -4.928 9.001 1.00 67.06 191 GLN A O 1
ATOM 1461 N N . PRO A 1 192 ? 11.578 -3.344 10.591 1.00 61.06 192 PRO A N 1
ATOM 1462 C CA . PRO A 1 192 ? 11.396 -4.280 11.709 1.00 61.06 192 PRO A CA 1
ATOM 1463 C C . PRO A 1 192 ? 10.028 -4.976 11.731 1.00 61.06 192 PRO A C 1
ATOM 1465 O O . PRO A 1 192 ? 9.917 -6.132 12.136 1.00 61.06 192 PRO A O 1
ATOM 1468 N N . HIS A 1 193 ? 8.983 -4.279 11.283 1.00 56.31 193 HIS A N 1
ATOM 1469 C CA . HIS A 1 193 ? 7.595 -4.754 11.330 1.00 56.31 193 HIS A CA 1
ATOM 1470 C C . HIS A 1 193 ? 7.173 -5.443 10.042 1.00 56.31 193 HIS A C 1
ATOM 1472 O O . HIS A 1 193 ? 6.323 -6.330 10.039 1.00 56.31 193 HIS A O 1
ATOM 1478 N N . TYR A 1 194 ? 7.795 -5.043 8.942 1.00 57.88 194 TYR A N 1
ATOM 1479 C CA . TYR A 1 194 ? 7.496 -5.590 7.643 1.00 57.88 194 TYR A CA 1
ATOM 1480 C C . TYR A 1 194 ? 8.109 -6.964 7.404 1.00 57.88 194 TYR A C 1
ATOM 1482 O O . TYR A 1 194 ? 7.574 -7.690 6.569 1.00 57.88 194 TYR A O 1
ATOM 1490 N N . ARG A 1 195 ? 9.239 -7.295 8.057 1.00 56.62 195 ARG A N 1
ATOM 1491 C CA . ARG A 1 195 ? 10.115 -8.412 7.652 1.00 56.62 195 ARG A CA 1
ATOM 1492 C C . ARG A 1 195 ? 10.155 -8.510 6.124 1.00 56.62 195 ARG A C 1
ATOM 1494 O O . ARG A 1 195 ? 9.758 -9.529 5.567 1.00 56.62 195 ARG A O 1
ATOM 1501 N N . LEU A 1 196 ? 10.526 -7.416 5.447 1.00 58.97 196 LEU A N 1
ATOM 1502 C CA . LEU A 1 196 ? 10.761 -7.454 4.004 1.00 58.97 196 LEU A CA 1
ATOM 1503 C C . LEU A 1 196 ? 11.955 -8.378 3.782 1.00 58.97 196 LEU A C 1
ATOM 1505 O O . LEU A 1 196 ? 13.069 -7.986 4.128 1.00 58.97 196 LEU A O 1
ATOM 1509 N N . PRO A 1 197 ? 11.761 -9.588 3.236 1.00 59.91 197 PRO A N 1
ATOM 1510 C CA . PRO A 1 197 ? 12.879 -10.477 2.938 1.00 59.91 197 PRO A CA 1
ATOM 1511 C C . PRO A 1 197 ? 13.781 -9.837 1.880 1.00 59.91 197 PRO A C 1
ATOM 1513 O O . PRO A 1 197 ? 14.994 -10.022 1.898 1.00 59.91 197 PRO A O 1
ATOM 1516 N N . THR A 1 198 ? 13.173 -9.032 1.004 1.00 71.50 198 THR A N 1
ATOM 1517 C CA . THR A 1 198 ? 13.843 -8.256 -0.028 1.00 71.50 198 THR A CA 1
ATOM 1518 C C . THR A 1 198 ? 13.546 -6.775 0.173 1.00 71.50 198 THR A C 1
ATOM 1520 O O . THR A 1 198 ? 12.404 -6.334 0.026 1.00 71.50 198 THR A O 1
ATOM 1523 N N . LEU A 1 199 ? 14.594 -6.015 0.486 1.00 83.56 199 LEU A N 1
ATOM 1524 C CA . LEU A 1 199 ? 14.613 -4.558 0.482 1.00 83.56 199 LEU A CA 1
ATOM 1525 C C . LEU A 1 199 ? 15.778 -4.117 -0.411 1.00 83.56 199 LEU A C 1
ATOM 1527 O O . LEU A 1 199 ? 16.933 -4.164 0.005 1.00 83.56 199 LEU A O 1
ATOM 1531 N N . ALA A 1 200 ? 15.476 -3.751 -1.654 1.00 89.25 200 ALA A N 1
ATOM 1532 C CA . ALA A 1 200 ? 16.480 -3.463 -2.673 1.00 89.25 200 ALA A CA 1
ATOM 1533 C C . ALA A 1 200 ? 16.582 -1.955 -2.929 1.00 89.25 200 ALA A C 1
ATOM 1535 O O . ALA A 1 200 ? 15.589 -1.319 -3.277 1.00 89.25 200 ALA A O 1
ATOM 1536 N N . ALA A 1 201 ? 17.772 -1.380 -2.760 1.00 91.06 201 ALA A N 1
ATOM 1537 C CA . ALA A 1 201 ? 18.019 0.031 -3.049 1.00 91.06 201 ALA A CA 1
ATOM 1538 C C . ALA A 1 201 ? 17.957 0.320 -4.559 1.00 91.06 201 ALA A C 1
ATOM 1540 O O . ALA A 1 201 ? 18.245 -0.550 -5.385 1.00 91.06 201 ALA A O 1
ATOM 1541 N N . GLY A 1 202 ? 17.626 1.559 -4.924 1.00 91.44 202 GLY A N 1
ATOM 1542 C CA . GLY A 1 202 ? 17.635 2.007 -6.322 1.00 91.44 202 GLY A CA 1
ATOM 1543 C C . GLY A 1 202 ? 16.275 2.442 -6.856 1.00 91.44 202 GLY A C 1
ATOM 1544 O O . GLY A 1 202 ? 16.064 2.434 -8.063 1.00 91.44 202 GLY A O 1
ATOM 1545 N N . VAL A 1 203 ? 15.346 2.829 -5.984 1.00 92.00 203 VAL A N 1
ATOM 1546 C CA . VAL A 1 203 ? 14.153 3.564 -6.415 1.00 92.00 203 VAL A CA 1
ATOM 1547 C C . VAL A 1 203 ? 14.485 5.049 -6.488 1.00 92.00 203 VAL A C 1
ATOM 1549 O O . VAL A 1 203 ? 15.067 5.600 -5.553 1.00 92.00 203 VAL A O 1
ATOM 1552 N N . ARG A 1 204 ? 14.071 5.709 -7.570 1.00 91.38 204 ARG A N 1
ATOM 1553 C CA . ARG A 1 204 ? 14.131 7.164 -7.730 1.00 91.38 204 ARG A CA 1
ATOM 1554 C C . ARG A 1 204 ? 12.738 7.731 -7.950 1.00 91.38 204 ARG A C 1
ATOM 1556 O O . ARG A 1 204 ? 12.013 7.240 -8.809 1.00 91.38 204 ARG A O 1
ATOM 1563 N N . TRP A 1 205 ? 12.406 8.798 -7.230 1.00 87.56 205 TRP A N 1
ATOM 1564 C CA . TRP A 1 205 ? 11.241 9.632 -7.521 1.00 87.56 205 TRP A CA 1
ATOM 1565 C C . TRP A 1 205 ? 11.677 10.938 -8.159 1.00 87.56 205 TRP A C 1
ATOM 1567 O O . TRP A 1 205 ? 12.444 11.701 -7.566 1.00 87.56 205 TRP A O 1
ATOM 1577 N N . GLN A 1 206 ? 11.142 11.219 -9.339 1.00 83.75 206 GLN A N 1
ATOM 1578 C CA . GLN A 1 206 ? 11.207 12.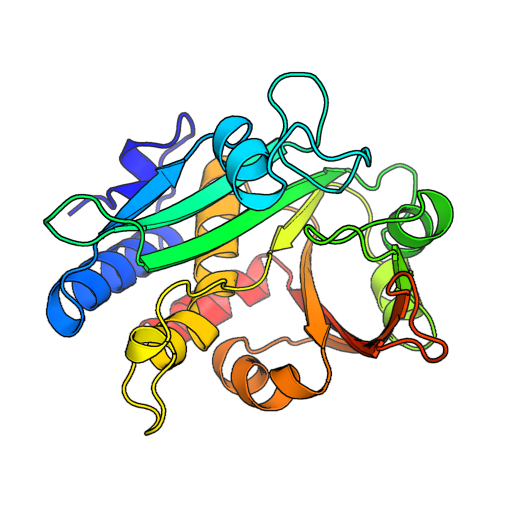539 -9.940 1.00 83.75 206 GLN A CA 1
ATOM 1579 C C . GLN A 1 206 ? 10.000 13.352 -9.486 1.00 83.75 206 GLN A C 1
ATOM 1581 O O . GLN A 1 206 ? 8.855 13.072 -9.843 1.00 83.75 206 GLN A O 1
ATOM 1586 N N . VAL A 1 207 ? 10.278 14.367 -8.672 1.00 80.12 207 VAL A N 1
ATOM 1587 C CA . VAL A 1 207 ? 9.276 15.311 -8.184 1.00 80.12 207 VAL A CA 1
ATOM 1588 C C . VAL A 1 207 ? 9.278 16.535 -9.101 1.00 80.12 207 VAL A C 1
ATOM 1590 O O . VAL A 1 207 ? 10.341 17.132 -9.298 1.00 80.12 207 VAL A O 1
ATOM 1593 N N . PRO A 1 208 ? 8.123 16.958 -9.647 1.00 72.88 208 PRO A N 1
ATOM 1594 C CA . PRO A 1 208 ? 8.049 18.169 -10.452 1.00 72.88 208 PRO A CA 1
ATOM 1595 C C . PRO A 1 208 ? 8.632 19.378 -9.709 1.00 72.88 208 PRO A C 1
ATOM 1597 O O . PRO A 1 208 ? 8.227 19.700 -8.594 1.00 72.88 208 PRO A O 1
ATOM 1600 N N . GLY A 1 209 ? 9.600 20.049 -10.333 1.00 77.69 209 GLY A N 1
ATOM 1601 C CA . GLY A 1 209 ? 10.255 21.230 -9.765 1.00 77.69 209 GLY A CA 1
ATOM 1602 C C . GLY A 1 209 ? 11.399 20.948 -8.784 1.00 77.69 209 GLY A C 1
ATOM 1603 O O . GLY A 1 209 ? 12.017 21.906 -8.321 1.00 77.69 209 GLY A O 1
ATOM 1604 N N . GLN A 1 210 ? 11.732 19.686 -8.490 1.00 80.50 210 GLN A N 1
ATOM 1605 C CA . GLN A 1 210 ? 12.971 19.339 -7.782 1.00 80.50 210 GLN A CA 1
ATOM 1606 C C . GLN A 1 210 ? 14.085 18.994 -8.775 1.00 80.50 210 GLN A C 1
ATOM 1608 O O . GLN A 1 210 ? 13.852 18.315 -9.772 1.00 80.50 210 GLN A O 1
ATOM 1613 N N . GLN A 1 211 ? 15.300 19.486 -8.503 1.00 77.50 211 GLN A N 1
ATOM 1614 C CA . GLN A 1 211 ? 16.481 19.187 -9.322 1.00 77.50 211 GLN A CA 1
ATOM 1615 C C . GLN A 1 211 ? 17.012 17.777 -9.058 1.00 77.50 211 GLN A C 1
ATOM 1617 O O . GLN A 1 211 ? 17.371 17.075 -10.001 1.00 77.50 211 GLN A O 1
ATOM 1622 N N . ASP A 1 212 ? 17.015 17.360 -7.790 1.00 82.88 212 ASP A N 1
ATOM 1623 C CA . ASP A 1 212 ? 17.521 16.057 -7.381 1.00 82.88 212 ASP A CA 1
ATOM 1624 C C . ASP A 1 212 ? 16.373 15.070 -7.130 1.00 82.88 212 ASP A C 1
ATOM 1626 O O . ASP A 1 212 ? 15.371 15.431 -6.504 1.00 82.88 212 ASP A O 1
ATOM 1630 N N . PRO A 1 213 ? 16.502 13.815 -7.592 1.00 81.88 213 PRO A N 1
ATOM 1631 C CA . PRO A 1 213 ? 15.526 12.776 -7.310 1.00 81.88 213 PRO A CA 1
ATOM 1632 C C . PRO A 1 213 ? 15.570 12.377 -5.831 1.00 81.88 213 PRO A C 1
ATOM 1634 O O . PRO A 1 213 ? 16.636 12.292 -5.218 1.00 81.88 213 PRO A O 1
ATOM 1637 N N . VAL A 1 214 ? 14.413 12.026 -5.277 1.00 84.38 214 VAL A N 1
ATOM 1638 C CA . VAL A 1 214 ? 14.352 11.379 -3.959 1.00 84.38 214 VAL A CA 1
ATOM 1639 C C . VAL A 1 214 ? 14.705 9.903 -4.122 1.00 84.38 214 VAL A C 1
ATOM 1641 O O . VAL A 1 214 ? 14.200 9.249 -5.036 1.00 84.38 214 VAL A O 1
ATOM 1644 N N . LEU A 1 215 ? 15.555 9.382 -3.238 1.00 89.81 215 LEU A N 1
ATOM 1645 C CA . LEU A 1 215 ? 16.007 7.993 -3.258 1.00 89.81 215 LEU A CA 1
ATOM 1646 C C . LEU A 1 215 ? 15.188 7.097 -2.321 1.00 89.81 215 LEU A C 1
ATOM 1648 O O . LEU A 1 215 ? 14.586 7.546 -1.335 1.00 89.81 215 LEU A O 1
ATOM 1652 N N . GLY A 1 216 ? 15.158 5.813 -2.662 1.00 90.88 216 GLY A N 1
ATOM 1653 C CA . GLY A 1 216 ? 14.494 4.800 -1.868 1.00 90.88 216 GLY A CA 1
ATOM 1654 C C . GLY A 1 216 ? 14.770 3.367 -2.276 1.00 90.88 216 GLY A C 1
ATOM 1655 O O . GLY A 1 216 ? 15.690 3.035 -3.030 1.00 90.88 216 GLY A O 1
ATOM 1656 N N . HIS A 1 217 ? 13.890 2.517 -1.765 1.00 91.25 217 HIS A N 1
ATOM 1657 C CA . HIS A 1 217 ? 13.994 1.078 -1.794 1.00 91.25 217 HIS A CA 1
ATOM 1658 C C . HIS A 1 217 ? 12.706 0.429 -2.305 1.00 91.25 217 HIS A C 1
ATOM 1660 O O . HIS A 1 217 ? 11.588 0.871 -2.017 1.00 91.25 217 HIS A O 1
ATOM 1666 N N . LEU A 1 218 ? 12.883 -0.671 -3.031 1.00 90.69 218 LEU A N 1
ATOM 1667 C CA . LEU A 1 218 ? 11.835 -1.592 -3.436 1.00 90.69 218 LEU A CA 1
ATOM 1668 C C . LEU A 1 218 ? 11.724 -2.701 -2.386 1.00 90.69 218 LEU A C 1
ATOM 1670 O O . LEU A 1 218 ? 12.638 -3.509 -2.215 1.00 90.69 218 LEU A O 1
ATOM 1674 N N . GLY A 1 219 ? 10.595 -2.741 -1.689 1.00 89.94 219 GLY A N 1
ATOM 1675 C CA . GLY A 1 219 ? 10.204 -3.843 -0.822 1.00 89.94 219 GLY A CA 1
ATOM 1676 C C . GLY A 1 219 ? 9.374 -4.868 -1.585 1.00 89.94 219 GLY A C 1
ATOM 1677 O O . GLY A 1 219 ? 8.353 -4.509 -2.173 1.00 89.94 219 GLY A O 1
ATOM 1678 N N . VAL A 1 220 ? 9.778 -6.139 -1.540 1.00 89.94 220 VAL A N 1
ATOM 1679 C CA . VAL A 1 220 ? 9.058 -7.248 -2.189 1.00 89.94 220 VAL A CA 1
ATOM 1680 C C . VAL A 1 220 ? 8.738 -8.337 -1.171 1.00 89.94 220 VAL A C 1
ATOM 1682 O O . VAL A 1 220 ? 9.595 -8.734 -0.382 1.00 89.94 220 VAL A O 1
ATOM 1685 N N . GLN A 1 221 ? 7.502 -8.837 -1.196 1.00 90.00 221 GLN A N 1
ATOM 1686 C CA . GLN A 1 221 ? 7.060 -9.996 -0.417 1.00 90.00 221 GLN A CA 1
ATOM 1687 C C . GLN A 1 221 ? 6.294 -10.979 -1.301 1.00 90.00 221 GLN A C 1
ATOM 1689 O O . GLN A 1 221 ? 5.494 -10.578 -2.140 1.00 90.00 221 GLN A O 1
ATOM 1694 N N . SER A 1 222 ? 6.506 -12.274 -1.075 1.00 91.25 222 SER A N 1
ATOM 1695 C CA . SER A 1 222 ? 5.649 -13.330 -1.628 1.00 91.25 222 SER A CA 1
ATOM 1696 C C . SER A 1 222 ? 4.445 -13.584 -0.704 1.00 91.25 222 SER A C 1
ATOM 1698 O O . SER A 1 222 ? 4.467 -13.140 0.452 1.00 91.25 222 SER A O 1
ATOM 1700 N N . PRO A 1 223 ? 3.422 -14.335 -1.151 1.00 90.50 223 PRO A N 1
ATOM 1701 C CA . PRO A 1 223 ? 2.327 -14.790 -0.286 1.00 90.50 223 PRO A CA 1
ATOM 1702 C C . PRO A 1 223 ? 2.790 -15.511 0.988 1.00 90.50 223 PRO A C 1
ATOM 1704 O O . PRO A 1 223 ? 2.276 -15.255 2.077 1.00 90.50 223 PRO A O 1
ATOM 1707 N N . ASP A 1 224 ? 3.829 -16.341 0.901 1.00 89.81 224 ASP A N 1
ATOM 1708 C CA . ASP A 1 224 ? 4.398 -17.020 2.072 1.00 89.81 224 ASP A CA 1
ATOM 1709 C C . ASP A 1 224 ? 4.992 -16.040 3.081 1.00 89.81 224 ASP A C 1
ATOM 1711 O O . ASP A 1 224 ? 4.738 -16.141 4.284 1.00 89.81 224 ASP A O 1
ATOM 1715 N N . HIS A 1 225 ? 5.751 -15.057 2.595 1.00 90.75 225 HIS A N 1
ATOM 1716 C CA . HIS A 1 225 ? 6.331 -14.026 3.447 1.00 90.75 225 HIS A CA 1
ATOM 1717 C C . HIS A 1 225 ? 5.254 -13.154 4.099 1.00 90.75 225 HIS A C 1
ATOM 1719 O O . HIS A 1 225 ? 5.391 -12.806 5.273 1.00 90.75 225 HIS A O 1
ATOM 1725 N N . LEU A 1 226 ? 4.163 -12.852 3.383 1.00 90.31 226 LEU A N 1
ATOM 1726 C CA . LEU A 1 226 ? 3.005 -12.171 3.963 1.00 90.31 226 LEU A CA 1
ATOM 1727 C C . LEU A 1 226 ? 2.437 -12.984 5.133 1.00 90.31 226 LEU A C 1
ATOM 1729 O O . LEU A 1 226 ? 2.335 -12.464 6.241 1.00 90.31 226 LEU A O 1
ATOM 1733 N N . ARG A 1 227 ? 2.140 -14.273 4.936 1.00 89.06 227 ARG A N 1
ATOM 1734 C CA . ARG A 1 227 ? 1.583 -15.135 5.997 1.00 89.06 227 ARG A CA 1
ATOM 1735 C C . ARG A 1 227 ? 2.495 -15.234 7.221 1.00 89.06 227 ARG A C 1
ATOM 1737 O O . ARG A 1 227 ? 2.010 -15.201 8.356 1.00 89.06 227 ARG A O 1
ATOM 1744 N N . GLN A 1 228 ? 3.809 -15.306 7.013 1.00 89.06 228 GLN A N 1
ATOM 1745 C CA . GLN A 1 228 ? 4.792 -15.280 8.100 1.00 89.06 228 GLN A CA 1
ATOM 1746 C C . GLN A 1 228 ? 4.762 -13.952 8.867 1.00 89.06 228 GLN A C 1
ATOM 1748 O O . GLN A 1 228 ? 4.760 -13.966 10.098 1.00 89.06 228 GLN A O 1
ATOM 1753 N N . ALA A 1 229 ? 4.702 -12.818 8.162 1.00 87.94 229 ALA A N 1
ATOM 1754 C CA . ALA A 1 229 ? 4.618 -11.496 8.781 1.00 87.94 229 ALA A CA 1
ATOM 1755 C C . ALA A 1 229 ? 3.314 -11.318 9.577 1.00 87.94 229 ALA A C 1
ATOM 1757 O O . ALA A 1 229 ? 3.356 -10.865 10.718 1.00 87.94 229 ALA A O 1
ATOM 1758 N N . LEU A 1 230 ? 2.174 -11.748 9.025 1.00 88.69 230 LEU A N 1
ATOM 1759 C CA . LEU A 1 230 ? 0.873 -11.703 9.706 1.00 88.69 230 LEU A CA 1
ATOM 1760 C C . LEU A 1 230 ? 0.855 -12.569 10.968 1.00 88.69 230 LEU A C 1
ATOM 1762 O O . LEU A 1 230 ? 0.333 -12.155 12.000 1.00 88.69 230 LEU A O 1
ATOM 1766 N N . THR A 1 231 ? 1.460 -13.757 10.904 1.00 88.69 231 THR A N 1
ATOM 1767 C CA . THR A 1 231 ? 1.592 -14.640 12.069 1.00 88.69 231 THR A CA 1
ATOM 1768 C C . THR A 1 231 ? 2.456 -13.991 13.145 1.00 88.69 231 THR A C 1
ATOM 1770 O O . THR A 1 231 ? 2.053 -13.947 14.301 1.00 88.69 231 THR A O 1
ATOM 1773 N N . ALA A 1 232 ? 3.610 -13.437 12.763 1.00 86.12 232 ALA A N 1
ATOM 1774 C CA . ALA A 1 232 ? 4.510 -12.766 13.696 1.00 86.12 232 ALA A CA 1
ATOM 1775 C C . ALA A 1 232 ? 3.878 -11.525 14.344 1.00 86.12 232 ALA A C 1
ATOM 1777 O O . ALA A 1 232 ? 4.188 -11.230 15.489 1.00 86.12 232 ALA A O 1
ATOM 1778 N N . ALA A 1 233 ? 2.996 -10.813 13.637 1.00 84.44 233 ALA A N 1
ATOM 1779 C CA . ALA A 1 233 ? 2.298 -9.644 14.170 1.00 84.44 233 ALA A CA 1
ATOM 1780 C C . ALA A 1 233 ? 1.164 -9.992 15.155 1.00 84.44 233 ALA A C 1
ATOM 1782 O O . ALA A 1 233 ? 0.676 -9.111 15.856 1.00 84.44 233 ALA A O 1
ATOM 1783 N N . LEU A 1 234 ? 0.725 -11.254 15.190 1.00 84.88 234 LEU A N 1
ATOM 1784 C CA . LEU A 1 234 ? -0.345 -11.743 16.065 1.00 84.88 234 LEU A CA 1
ATOM 1785 C C . LEU A 1 234 ? 0.160 -12.518 17.294 1.00 84.88 234 LEU A C 1
ATOM 1787 O O . LEU A 1 234 ? -0.662 -12.876 18.143 1.00 84.88 234 LEU A O 1
ATOM 1791 N N . CYS A 1 235 ? 1.459 -12.817 17.363 1.00 76.62 235 CYS A N 1
ATOM 1792 C CA . CYS A 1 235 ? 2.118 -13.527 18.462 1.00 76.62 235 CYS A CA 1
ATOM 1793 C C . CYS A 1 235 ? 2.832 -12.551 19.398 1.00 76.62 235 CYS A C 1
ATOM 1795 O O . CYS A 1 235 ? 2.762 -12.796 20.621 1.00 76.62 235 CYS A O 1
#

Radius of gyration: 16.95 Å; chains: 1; bounding box: 38×39×42 Å

Foldseek 3Di:
DFAQQQVQAPFAADDDLLRVLNVVVQVCCCVQPQWGKYKDQDPVVLCVVVVHGDPDLAQDDDPPDHFPKIKIFTAHPVRDGFKMWMKTKDFCPPAFQQCSLAVVQHADSVRWGKHFDDFRSVVRRVFGTIEMETGFMDGDDPVQCDPPCPHVCLVCGQCRSLNNVSSCCRRPNFTSKYKYKDFPVSCVSHCVLLVQVDWTWGMWIHDPPDPGTGTTTIGIDGPVSSSVSSVVVVD

Organism: NCBI:txid1123362